Protein AF-A0A970PPF9-F1 (afdb_monomer)

Secondary structure (DSSP, 8-state):
-BPPPTT-B----SS-------TTSTTB---TTTTHHHHHTT---B-TTSSB-HHHHHT-S--HHHHHHHHHHHHHH-HHHH-S--TT----SSB--SSPPPHHHHHHHHH-S-TTSTT-HHHH--TTS--SS-TT--EEEEEEE-SSS-TTT-EEEEEEES-GGGS-EEEEETT-----GGGS---SSS---TTSHHHHHHHHHHHHTT-IIIIIHHHHHHHHHHHHHHHHHHHHHHHHHHHHHTT-HHHHHHHHHHHHHHHHHHHHHHHHHHHHHHHHHHHH-----SEEEETTTTEEEE---PPPP--S----

Nearest PDB structures (foldseek):
  5img-assembly1_C  TM=8.341E-01  e=2.918E-14  Companilactobacillus farciminis KCTC 3681 = DSM 20184
  5imh-assembly1_A  TM=7.861E-01  e=6.458E-12  Companilactobacillus farciminis KCTC 3681 = DSM 20184

Radius of gyration: 23.83 Å; Cα contacts (8 Å, |Δi|>4): 464; chains: 1; bounding box: 59×52×70 Å

pLDDT: mean 92.95, std 9.03, range [54.59, 98.81]

Sequence (316 aa):
AVRMPEDRVAVYGNQFMLRYLDPEAEGVLHSPGLFTVPEEAGLAVYGEDGRMDLFRTYAGNLSDYGNRRTWIGHRVLAPSTAGEYDGSTRYDLFYAPDKKVSVNDLMALTRNRFEGTAFSPDETGRGDLRVIGTESQGTAHILQVFDDLPAAMRAVGWLCLANAEHSVYLPVSSLITDTAESFRRDSQERSYQPEMASIAFKRLCALAEQDRAYYGAGVRNYWQGMEDKLLAEYPSVLTRAAGMYAASPEDAAEYLTEYTTGAQEKAFKDANALFEELLWYVMDHTDTLKYSFSYDTLTMGDTPTQAPFVPSLKLD

Structure (mmCIF, N/CA/C/O backbone):
data_AF-A0A970PPF9-F1
#
_entry.id   AF-A0A970PPF9-F1
#
loop_
_atom_site.group_PDB
_atom_site.id
_atom_site.type_symbol
_atom_site.label_atom_id
_atom_site.label_alt_id
_atom_site.label_comp_id
_atom_site.label_asym_id
_atom_site.label_entity_id
_atom_site.label_seq_id
_atom_site.pdbx_PDB_ins_code
_atom_site.Cartn_x
_atom_site.Cartn_y
_atom_site.Cartn_z
_atom_site.occupancy
_atom_site.B_iso_or_equiv
_atom_site.auth_seq_id
_atom_site.auth_comp_id
_atom_site.auth_asym_id
_atom_site.auth_atom_id
_atom_site.pdbx_PDB_model_num
ATOM 1 N N . ALA A 1 1 ? -3.177 -9.171 -21.868 1.00 92.88 1 ALA A N 1
ATOM 2 C CA . ALA A 1 1 ? -3.264 -9.543 -20.445 1.00 92.88 1 ALA A CA 1
ATOM 3 C C . ALA A 1 1 ? -2.734 -10.958 -20.284 1.00 92.88 1 ALA A C 1
ATOM 5 O O . ALA A 1 1 ? -2.943 -11.770 -21.177 1.00 92.88 1 ALA A O 1
ATOM 6 N N . VAL A 1 2 ? -2.031 -11.223 -19.186 1.00 95.50 2 VAL A N 1
ATOM 7 C CA . VAL A 1 2 ? -1.482 -12.543 -18.847 1.00 95.50 2 VAL A CA 1
ATOM 8 C C . VAL A 1 2 ? -1.923 -12.853 -17.422 1.00 95.50 2 VAL A C 1
ATOM 10 O O . VAL A 1 2 ? -1.773 -11.994 -16.549 1.00 95.50 2 VAL A O 1
ATOM 13 N N . ARG A 1 3 ? -2.499 -14.036 -17.189 1.00 96.06 3 ARG A N 1
ATOM 14 C CA . ARG A 1 3 ? -2.842 -14.512 -15.842 1.00 96.06 3 ARG A CA 1
ATOM 15 C C . ARG A 1 3 ? -1.564 -14.625 -15.007 1.00 96.06 3 ARG A C 1
ATOM 17 O O . ARG A 1 3 ? -0.582 -15.210 -15.454 1.00 96.06 3 ARG A O 1
ATOM 24 N N . MET A 1 4 ? -1.584 -14.075 -13.793 1.00 95.00 4 MET A N 1
ATOM 25 C CA . MET A 1 4 ? -0.470 -14.217 -12.855 1.00 95.00 4 MET A CA 1
ATOM 26 C C . MET A 1 4 ? -0.306 -15.698 -12.466 1.00 95.00 4 MET A C 1
ATOM 28 O O . MET A 1 4 ? -1.308 -16.318 -12.092 1.00 95.00 4 MET A O 1
ATOM 32 N N . PRO A 1 5 ? 0.907 -16.275 -12.552 1.00 95.50 5 PRO A N 1
ATOM 33 C CA . PRO A 1 5 ? 1.151 -17.638 -12.083 1.00 95.50 5 PRO A CA 1
ATOM 34 C C . PRO A 1 5 ? 0.932 -17.770 -10.569 1.00 95.50 5 PRO A C 1
ATOM 36 O O . PRO A 1 5 ? 1.181 -16.826 -9.822 1.00 95.50 5 PRO A O 1
ATOM 39 N N . GLU A 1 6 ? 0.490 -18.944 -10.113 1.00 94.81 6 GLU A N 1
ATOM 40 C CA . GLU A 1 6 ? 0.075 -19.170 -8.715 1.00 94.81 6 GLU A CA 1
ATOM 41 C C . GLU A 1 6 ? 1.231 -19.107 -7.702 1.00 94.81 6 GLU A C 1
ATOM 43 O O . GLU A 1 6 ? 1.016 -18.755 -6.545 1.00 94.81 6 GLU A O 1
ATOM 48 N N . ASP A 1 7 ? 2.458 -19.417 -8.128 1.00 96.25 7 ASP A N 1
ATOM 49 C CA . ASP A 1 7 ? 3.671 -19.435 -7.299 1.00 96.25 7 ASP A CA 1
ATOM 50 C C . ASP A 1 7 ? 4.533 -18.165 -7.449 1.00 96.25 7 ASP A C 1
ATOM 52 O O . ASP A 1 7 ? 5.695 -18.147 -7.034 1.00 96.25 7 ASP A O 1
ATOM 56 N N . ARG A 1 8 ? 3.997 -17.104 -8.071 1.00 97.44 8 ARG A N 1
ATOM 57 C CA . ARG A 1 8 ? 4.752 -15.889 -8.417 1.00 97.44 8 ARG A CA 1
ATOM 58 C C . ARG A 1 8 ? 4.131 -14.624 -7.855 1.00 97.44 8 ARG A C 1
ATOM 60 O O . ARG A 1 8 ? 2.947 -14.554 -7.542 1.00 97.44 8 ARG A O 1
ATOM 67 N N . VAL A 1 9 ? 4.966 -13.594 -7.797 1.00 97.88 9 VAL A N 1
ATOM 68 C CA . VAL A 1 9 ? 4.576 -12.217 -7.498 1.00 97.88 9 VAL A CA 1
ATOM 69 C C . VAL A 1 9 ? 5.011 -11.293 -8.628 1.00 97.88 9 VAL A C 1
ATOM 71 O O . VAL A 1 9 ? 5.891 -11.634 -9.421 1.00 97.88 9 VAL A O 1
ATOM 74 N N . ALA A 1 10 ? 4.391 -10.116 -8.686 1.00 96.94 10 ALA A N 1
ATOM 75 C CA . ALA A 1 10 ? 4.750 -9.052 -9.607 1.00 96.94 10 ALA A CA 1
ATOM 76 C C . ALA A 1 10 ? 4.761 -7.710 -8.875 1.00 96.94 10 ALA A C 1
ATOM 78 O O . ALA A 1 10 ? 3.768 -7.316 -8.265 1.00 96.94 10 ALA A O 1
ATOM 79 N N . VAL A 1 11 ? 5.875 -6.987 -8.976 1.00 97.12 11 VAL A N 1
ATOM 80 C CA . VAL A 1 11 ? 5.986 -5.595 -8.526 1.00 97.12 11 VAL A CA 1
ATOM 81 C C . VAL A 1 11 ? 6.618 -4.814 -9.654 1.00 97.12 11 VAL A C 1
ATOM 83 O O . VAL A 1 11 ? 7.698 -5.166 -10.117 1.00 97.12 11 VAL A O 1
ATOM 86 N N . TYR A 1 12 ? 5.947 -3.765 -10.111 1.00 95.31 12 TYR A N 1
ATOM 87 C CA . TYR A 1 12 ? 6.437 -2.961 -11.216 1.00 95.31 12 TYR A CA 1
ATOM 88 C C . TYR A 1 12 ? 6.070 -1.493 -11.035 1.00 95.31 12 TYR A C 1
ATOM 90 O O . TYR A 1 12 ? 4.966 -1.144 -10.618 1.00 95.31 12 TYR A O 1
ATOM 98 N N . GLY A 1 13 ? 7.028 -0.621 -11.346 1.00 94.38 13 GLY A N 1
ATOM 99 C CA . GLY A 1 13 ? 6.797 0.817 -11.415 1.00 94.38 13 GLY A CA 1
ATOM 100 C C . GLY A 1 13 ? 5.949 1.200 -12.631 1.00 94.38 13 GLY A C 1
ATOM 101 O O . GLY A 1 13 ? 5.396 0.357 -13.333 1.00 94.38 13 GLY A O 1
ATOM 102 N N . ASN A 1 14 ? 5.876 2.498 -12.928 1.00 93.69 14 ASN A N 1
ATOM 103 C CA . ASN A 1 14 ? 5.166 2.994 -14.110 1.00 93.69 14 ASN A CA 1
ATOM 104 C C . ASN A 1 14 ? 5.951 2.674 -15.398 1.00 93.69 14 ASN A C 1
ATOM 106 O O . ASN A 1 14 ? 6.600 3.553 -15.960 1.00 93.69 14 ASN A O 1
ATOM 110 N N . GLN A 1 15 ? 5.924 1.413 -15.829 1.00 90.81 15 GLN A N 1
ATOM 111 C CA . GLN A 1 15 ? 6.575 0.926 -17.042 1.00 90.81 15 GLN A CA 1
ATOM 112 C C . GLN A 1 15 ? 5.834 -0.276 -17.644 1.00 90.81 15 GLN A C 1
ATOM 114 O O . GLN A 1 15 ? 5.132 -1.008 -16.948 1.00 90.81 15 GLN A O 1
ATOM 119 N N . PHE A 1 16 ? 5.997 -0.486 -18.951 1.00 92.94 16 PHE A N 1
ATOM 120 C CA . PHE A 1 16 ? 5.411 -1.629 -19.649 1.00 92.94 16 PHE A CA 1
ATOM 121 C C . PHE A 1 16 ? 6.247 -2.896 -19.412 1.00 92.94 16 PHE A C 1
ATOM 123 O O . PHE A 1 16 ? 7.443 -2.926 -19.696 1.00 92.94 16 PHE A O 1
ATOM 130 N N . MET A 1 17 ? 5.616 -3.957 -18.903 1.00 93.50 17 MET A N 1
ATOM 131 C CA . MET A 1 17 ? 6.333 -5.127 -18.372 1.00 93.50 17 MET A CA 1
ATOM 132 C C . MET A 1 17 ? 6.261 -6.392 -19.229 1.00 93.50 17 MET A C 1
ATOM 134 O O . MET A 1 17 ? 7.085 -7.292 -19.057 1.00 93.50 17 MET A O 1
ATOM 138 N N . LEU A 1 18 ? 5.352 -6.480 -20.199 1.00 93.44 18 LEU A N 1
ATOM 139 C CA . LEU A 1 18 ? 5.308 -7.624 -21.115 1.00 93.44 18 LEU A CA 1
ATOM 140 C C . LEU A 1 18 ? 6.372 -7.449 -22.207 1.00 93.44 18 LEU A C 1
ATOM 142 O O . LEU A 1 18 ? 6.547 -6.351 -22.722 1.00 93.44 18 LEU A O 1
ATOM 146 N N . ARG A 1 19 ? 7.133 -8.500 -22.526 1.00 91.06 19 ARG A N 1
ATOM 147 C CA . ARG A 1 19 ? 8.177 -8.445 -23.567 1.00 91.06 19 ARG A CA 1
ATOM 148 C C . ARG A 1 19 ? 7.852 -9.392 -24.699 1.00 91.06 19 ARG A C 1
ATOM 150 O O . ARG A 1 19 ? 7.515 -8.953 -25.785 1.00 91.06 19 ARG A O 1
ATOM 157 N N . TYR A 1 20 ? 7.900 -10.679 -24.400 1.00 92.88 20 TYR A N 1
ATOM 158 C CA . TYR A 1 20 ? 7.509 -11.730 -25.318 1.00 92.88 20 TYR A CA 1
ATOM 159 C C . TYR A 1 20 ? 6.228 -12.360 -24.806 1.00 92.88 20 TYR A C 1
ATOM 161 O O . TYR A 1 20 ? 6.064 -12.557 -23.600 1.00 92.88 20 TYR A O 1
ATOM 169 N N . LEU A 1 21 ? 5.323 -12.643 -25.731 1.00 93.69 21 LEU A N 1
ATOM 170 C CA . LEU A 1 21 ? 4.032 -13.236 -25.446 1.00 93.69 21 LEU A CA 1
ATOM 171 C C . LEU A 1 21 ? 3.811 -14.376 -26.428 1.00 93.69 21 LEU A C 1
ATOM 173 O O . LEU A 1 21 ? 3.977 -14.184 -27.630 1.00 93.69 21 LEU A O 1
ATOM 177 N N . ASP A 1 22 ? 3.440 -15.536 -25.905 1.00 93.31 22 ASP A N 1
ATOM 178 C CA . ASP A 1 22 ? 2.832 -16.589 -26.705 1.00 93.31 22 ASP A CA 1
ATOM 179 C C . ASP A 1 22 ? 1.320 -16.305 -26.771 1.00 93.31 22 ASP A C 1
ATOM 181 O O . ASP A 1 22 ? 0.672 -16.322 -25.719 1.00 93.31 22 ASP A O 1
ATOM 185 N N . PRO A 1 23 ? 0.762 -15.956 -27.946 1.00 93.06 23 PRO A N 1
ATOM 186 C CA . PRO A 1 23 ? -0.656 -15.623 -28.075 1.00 93.06 23 PRO A CA 1
ATOM 187 C C . PRO A 1 23 ? -1.587 -16.797 -27.763 1.00 93.06 23 PRO A C 1
ATOM 189 O O . PRO A 1 23 ? -2.711 -16.570 -27.320 1.00 93.06 23 PRO A O 1
ATOM 192 N N . GLU A 1 24 ? -1.108 -18.031 -27.940 1.00 94.38 24 GLU A N 1
ATOM 193 C CA . GLU A 1 24 ? -1.903 -19.251 -27.772 1.00 94.38 24 GLU A CA 1
ATOM 194 C C . GLU A 1 24 ? -1.761 -19.862 -26.368 1.00 94.38 24 GLU A C 1
ATOM 196 O O . GLU A 1 24 ? -2.395 -20.872 -26.056 1.00 94.38 24 GLU A O 1
ATOM 201 N N . ALA A 1 25 ? -0.924 -19.273 -25.506 1.00 94.81 25 ALA A N 1
ATOM 202 C CA . ALA A 1 25 ? -0.714 -19.784 -24.161 1.00 94.81 25 ALA A CA 1
ATOM 203 C C . ALA A 1 25 ? -1.974 -19.644 -23.290 1.00 94.81 25 ALA A C 1
ATOM 205 O O . ALA A 1 25 ? -2.690 -18.639 -23.315 1.00 94.81 25 ALA A O 1
ATOM 206 N N . GLU A 1 26 ? -2.218 -20.651 -22.449 1.00 94.75 26 GLU A N 1
ATOM 207 C CA . GLU A 1 26 ? -3.322 -20.621 -21.494 1.00 94.75 26 GLU A CA 1
ATOM 208 C C . GLU A 1 26 ? -3.217 -19.398 -20.564 1.00 94.75 26 GLU A C 1
ATOM 210 O O . GLU A 1 26 ? -2.147 -19.049 -20.063 1.00 94.75 26 GLU A O 1
ATOM 215 N N . GLY A 1 27 ? -4.347 -18.728 -20.319 1.00 94.62 27 GLY A N 1
ATOM 216 C CA . GLY A 1 27 ? -4.389 -17.533 -19.472 1.00 94.62 27 GLY A CA 1
ATOM 217 C C . GLY A 1 27 ? -3.890 -16.255 -20.154 1.00 94.62 27 GLY A C 1
ATOM 218 O O . GLY A 1 27 ? -3.754 -15.228 -19.480 1.00 94.62 27 GLY A O 1
ATOM 219 N N . VAL A 1 28 ? -3.646 -16.284 -21.468 1.00 96.69 28 VAL A N 1
ATOM 220 C CA . VAL A 1 28 ? -3.367 -15.097 -22.279 1.00 96.69 28 VAL A CA 1
ATOM 221 C C . VAL A 1 28 ? -4.644 -14.599 -22.952 1.00 96.69 28 VAL A C 1
ATOM 223 O O . VAL A 1 28 ? -5.418 -15.357 -23.526 1.00 96.69 28 VAL A O 1
ATOM 226 N N . LEU A 1 29 ? -4.863 -13.286 -22.884 1.00 97.00 29 LEU A N 1
ATOM 227 C CA . LEU A 1 29 ? -5.894 -12.583 -23.647 1.00 97.00 29 LEU A CA 1
ATOM 228 C C . LEU A 1 29 ? -5.260 -11.381 -24.338 1.00 97.00 29 LEU A C 1
ATOM 230 O O . LEU A 1 29 ? -4.635 -10.545 -23.677 1.00 97.00 29 LEU A O 1
ATOM 234 N N . HIS A 1 30 ? -5.440 -11.246 -25.647 1.00 96.62 30 HIS A N 1
ATOM 235 C CA . HIS A 1 30 ? -4.929 -10.105 -26.401 1.00 96.62 30 HIS A CA 1
ATOM 236 C C . HIS A 1 30 ? -5.903 -9.646 -27.487 1.00 96.62 30 HIS A C 1
ATOM 238 O O . HIS A 1 30 ? -6.818 -10.367 -27.877 1.00 96.62 30 HIS A O 1
ATOM 244 N N . SER A 1 31 ? -5.719 -8.413 -27.964 1.00 96.50 31 SER A N 1
ATOM 245 C CA . SER A 1 31 ? -6.468 -7.916 -29.115 1.00 96.50 31 SER A CA 1
ATOM 246 C C . SER A 1 31 ? -6.055 -8.681 -30.381 1.00 96.50 31 SER A C 1
ATOM 248 O O . SER A 1 31 ? -4.872 -9.007 -30.527 1.00 96.50 31 SER A O 1
ATOM 250 N N . PRO A 1 32 ? -6.977 -8.919 -31.334 1.00 95.88 32 PRO A N 1
ATOM 251 C CA . PRO A 1 32 ? -6.640 -9.584 -32.596 1.00 95.88 32 PRO A CA 1
ATOM 252 C C . PRO A 1 32 ? -5.498 -8.895 -33.360 1.00 95.88 32 PRO A C 1
ATOM 254 O O . PRO A 1 32 ? -4.685 -9.559 -33.986 1.00 95.88 32 PRO A O 1
ATOM 257 N N . GLY A 1 33 ? -5.407 -7.564 -33.262 1.00 97.12 33 GLY A N 1
ATOM 258 C CA . GLY A 1 33 ? -4.385 -6.757 -33.931 1.00 97.12 33 GLY A CA 1
ATOM 259 C C . GLY A 1 33 ? -3.096 -6.519 -33.138 1.00 97.12 33 GLY A C 1
ATOM 260 O O . GLY A 1 33 ? -2.323 -5.654 -33.536 1.00 97.12 33 GLY A O 1
ATOM 261 N N . LEU A 1 34 ? -2.860 -7.213 -32.014 1.00 96.88 34 LEU A N 1
ATOM 262 C CA . LEU A 1 34 ? -1.684 -6.963 -31.159 1.00 96.88 34 LEU A CA 1
ATOM 263 C C . LEU A 1 34 ? -0.353 -7.060 -31.926 1.00 96.88 34 LEU A C 1
ATOM 265 O O . LEU A 1 34 ? 0.584 -6.334 -31.605 1.00 96.88 34 LEU A O 1
ATOM 269 N N . PHE A 1 35 ? -0.265 -7.938 -32.923 1.00 97.00 35 PHE A N 1
ATOM 270 C CA . PHE A 1 35 ? 0.950 -8.120 -33.721 1.00 97.00 35 PHE A CA 1
ATOM 271 C C . PHE A 1 35 ? 0.842 -7.443 -35.093 1.00 97.00 35 PHE A C 1
ATOM 273 O O . PHE A 1 35 ? 1.777 -6.778 -35.521 1.00 97.00 35 PHE A O 1
ATOM 280 N N . THR A 1 36 ? -0.323 -7.496 -35.742 1.00 97.81 36 THR A N 1
ATOM 281 C CA . THR A 1 36 ? -0.470 -6.988 -37.116 1.00 97.81 36 THR A CA 1
ATOM 282 C C . THR A 1 36 ? -0.463 -5.463 -37.209 1.00 97.81 36 THR A C 1
ATOM 284 O O . THR A 1 36 ? 0.106 -4.907 -38.140 1.00 97.81 36 THR A O 1
ATOM 287 N N . VAL A 1 37 ? -1.040 -4.750 -36.236 1.00 97.88 37 VAL A N 1
ATOM 288 C CA . VAL A 1 37 ? -1.101 -3.276 -36.263 1.00 97.88 37 VAL A CA 1
ATOM 289 C C . VAL A 1 37 ? 0.293 -2.626 -36.287 1.00 97.88 37 VAL A C 1
ATOM 291 O O . VAL A 1 37 ? 0.530 -1.779 -37.150 1.00 97.88 37 VAL A O 1
ATOM 294 N N . PRO A 1 38 ? 1.239 -2.971 -35.388 1.00 97.25 38 PRO A N 1
ATOM 295 C CA . PRO A 1 38 ? 2.579 -2.389 -35.441 1.00 97.25 38 PRO A CA 1
ATOM 296 C C . PRO A 1 38 ? 3.388 -2.866 -36.654 1.00 97.25 38 PRO A C 1
ATOM 298 O O . PRO A 1 38 ? 4.251 -2.123 -37.121 1.00 97.25 38 PRO A O 1
ATOM 301 N N . GLU A 1 39 ? 3.121 -4.063 -37.186 1.00 97.75 39 GLU A N 1
ATOM 302 C CA . GLU A 1 39 ? 3.727 -4.543 -38.436 1.00 97.75 39 GLU A CA 1
ATOM 303 C C . GLU A 1 39 ? 3.298 -3.684 -39.629 1.00 97.75 39 GLU A C 1
ATOM 305 O O . GLU A 1 39 ? 4.149 -3.145 -40.336 1.00 97.75 39 GLU A O 1
ATOM 310 N N . GLU A 1 40 ? 1.990 -3.496 -39.814 1.00 98.06 40 GLU A N 1
ATOM 311 C CA . GLU A 1 40 ? 1.413 -2.680 -40.889 1.00 98.06 40 GLU A CA 1
ATOM 312 C C . GLU A 1 40 ? 1.850 -1.211 -40.797 1.00 98.06 40 GLU A C 1
ATOM 314 O O . GLU A 1 40 ? 2.056 -0.552 -41.817 1.00 98.06 40 GLU A O 1
ATOM 319 N N . ALA A 1 41 ? 2.044 -0.704 -39.577 1.00 97.44 41 ALA A N 1
ATOM 320 C CA . ALA A 1 41 ? 2.550 0.642 -39.330 1.00 97.44 41 ALA A CA 1
ATOM 321 C C . ALA A 1 41 ? 4.072 0.789 -39.536 1.00 97.44 41 ALA A C 1
ATOM 323 O O . ALA A 1 41 ? 4.582 1.909 -39.485 1.00 97.44 41 ALA A O 1
ATOM 324 N N . GLY A 1 42 ? 4.815 -0.308 -39.737 1.00 97.25 42 GLY A N 1
ATOM 325 C CA . GLY A 1 42 ? 6.279 -0.287 -39.830 1.00 97.25 42 GLY A CA 1
ATOM 326 C C . GLY A 1 42 ? 6.984 0.048 -38.508 1.00 97.25 42 GLY A C 1
ATOM 327 O O . GLY A 1 42 ? 8.103 0.557 -38.521 1.00 97.25 42 GLY A O 1
ATOM 328 N N . LEU A 1 43 ? 6.325 -0.203 -37.372 1.00 96.44 43 LEU A N 1
ATOM 329 C CA . LEU A 1 43 ? 6.802 0.106 -36.016 1.00 96.44 43 LEU A CA 1
ATOM 330 C C . LEU A 1 43 ? 7.191 -1.141 -35.207 1.00 96.44 43 LEU A C 1
ATOM 332 O O . LEU A 1 43 ? 7.732 -1.011 -34.110 1.00 96.44 43 LEU A O 1
ATOM 336 N N . ALA A 1 44 ? 6.909 -2.342 -35.718 1.00 96.81 44 ALA A N 1
ATOM 337 C CA . ALA A 1 44 ? 7.229 -3.597 -35.047 1.00 96.81 44 ALA A CA 1
ATOM 338 C C . ALA A 1 44 ? 8.738 -3.748 -34.796 1.00 96.81 44 ALA A C 1
ATOM 340 O O . ALA A 1 44 ? 9.556 -3.655 -35.715 1.00 96.81 44 ALA A O 1
ATOM 341 N N . VAL A 1 45 ? 9.099 -4.038 -33.545 1.00 96.56 45 VAL A N 1
ATOM 342 C CA . VAL A 1 45 ? 10.475 -4.335 -33.136 1.00 96.56 45 VAL A CA 1
ATOM 343 C C . VAL A 1 45 ? 10.561 -5.796 -32.715 1.00 96.56 45 VAL A C 1
ATOM 345 O O . VAL A 1 45 ? 9.768 -6.262 -31.900 1.00 96.56 45 VAL A O 1
ATOM 348 N N . TYR A 1 46 ? 11.554 -6.512 -33.237 1.00 96.38 46 TYR A N 1
ATOM 349 C CA . TYR A 1 46 ? 11.765 -7.934 -32.969 1.00 96.38 46 TYR A CA 1
ATOM 350 C C . TYR A 1 46 ? 13.006 -8.169 -32.108 1.00 96.38 46 TYR A C 1
ATOM 352 O O . TYR A 1 46 ? 13.990 -7.426 -32.185 1.00 96.38 46 TYR A O 1
ATOM 360 N N . GLY A 1 47 ? 12.938 -9.201 -31.269 1.00 92.94 47 GLY A N 1
ATOM 361 C CA . GLY A 1 47 ? 14.080 -9.743 -30.545 1.00 92.94 47 GLY A CA 1
ATOM 362 C C . GLY A 1 47 ? 14.977 -10.603 -31.437 1.00 92.94 47 GLY A C 1
ATOM 363 O O . GLY A 1 47 ? 14.651 -10.904 -32.584 1.00 92.94 47 GLY A O 1
ATOM 364 N N . GLU A 1 48 ? 16.112 -11.037 -30.888 1.00 91.31 48 GLU A N 1
ATOM 365 C CA . GLU A 1 48 ? 17.051 -11.935 -31.584 1.00 91.31 48 GLU A CA 1
ATOM 366 C C . GLU A 1 48 ? 16.445 -13.315 -31.884 1.00 91.31 48 GLU A C 1
ATOM 368 O O . GLU A 1 48 ? 16.855 -13.983 -32.828 1.00 91.31 48 GLU A O 1
ATOM 373 N N . ASP A 1 49 ? 15.440 -13.724 -31.109 1.00 91.19 49 ASP A N 1
ATOM 374 C CA . ASP A 1 49 ? 14.692 -14.971 -31.284 1.00 91.19 49 ASP A CA 1
ATOM 375 C C . ASP A 1 49 ? 13.565 -14.867 -32.330 1.00 91.19 49 ASP A C 1
ATOM 377 O O . ASP A 1 49 ? 12.791 -15.809 -32.505 1.00 91.19 49 ASP A O 1
ATOM 381 N N . GLY A 1 50 ? 13.455 -13.725 -33.017 1.00 94.12 50 GLY A N 1
ATOM 382 C CA . GLY A 1 50 ? 12.443 -13.468 -34.037 1.00 94.12 50 GLY A CA 1
ATOM 383 C C . GLY A 1 50 ? 11.042 -13.190 -33.490 1.00 94.12 50 GLY A C 1
ATOM 384 O O . GLY A 1 50 ? 10.131 -12.951 -34.280 1.00 94.12 50 GLY A O 1
ATOM 385 N N . ARG A 1 51 ? 10.839 -13.179 -32.166 1.00 95.62 51 ARG A N 1
ATOM 386 C CA . ARG A 1 51 ? 9.551 -12.795 -31.570 1.00 95.62 51 ARG A CA 1
ATOM 387 C C . ARG A 1 51 ? 9.442 -11.280 -31.475 1.00 95.62 51 ARG A C 1
ATOM 389 O O . ARG A 1 51 ? 10.432 -10.588 -31.227 1.00 95.62 51 ARG A O 1
ATOM 396 N N . MET A 1 52 ? 8.229 -10.754 -31.638 1.00 96.56 52 MET A N 1
ATOM 397 C CA . MET A 1 52 ? 7.975 -9.329 -31.430 1.00 96.56 52 MET A CA 1
ATOM 398 C C . MET A 1 52 ? 8.258 -8.964 -29.968 1.00 96.56 52 MET A C 1
ATOM 400 O O . MET A 1 52 ? 7.683 -9.546 -29.047 1.00 96.56 52 MET A O 1
ATOM 404 N N . ASP A 1 53 ? 9.139 -7.988 -29.760 1.00 95.44 53 ASP A N 1
ATOM 405 C CA . ASP A 1 53 ? 9.400 -7.395 -28.454 1.00 95.44 53 ASP A CA 1
ATOM 406 C C . ASP A 1 53 ? 8.318 -6.337 -28.195 1.00 95.44 53 ASP A C 1
ATOM 408 O O . ASP A 1 53 ? 8.399 -5.196 -28.660 1.00 95.44 53 ASP A O 1
ATOM 412 N N . LEU A 1 54 ? 7.266 -6.736 -27.477 1.00 95.62 54 LEU A N 1
ATOM 413 C CA . LEU A 1 54 ? 6.106 -5.894 -27.180 1.00 95.62 54 LEU A CA 1
ATOM 414 C C . LEU A 1 54 ? 6.499 -4.631 -26.408 1.00 95.62 54 LEU A C 1
ATOM 416 O O . LEU A 1 54 ? 5.914 -3.573 -26.620 1.00 95.62 54 LEU A O 1
ATOM 420 N N . PHE A 1 55 ? 7.508 -4.715 -25.541 1.00 93.62 55 PHE A N 1
ATOM 421 C CA . PHE A 1 55 ? 7.992 -3.555 -24.803 1.00 93.62 55 PHE A CA 1
ATOM 422 C C . PHE A 1 55 ? 8.604 -2.520 -25.748 1.00 93.62 55 PHE A C 1
ATOM 424 O O . PHE A 1 55 ? 8.187 -1.361 -25.749 1.00 93.62 55 PHE A O 1
ATOM 431 N N . ARG A 1 56 ? 9.551 -2.943 -26.593 1.00 93.12 56 ARG A N 1
ATOM 432 C CA . ARG A 1 56 ? 10.213 -2.033 -27.540 1.00 93.12 56 ARG A CA 1
ATOM 433 C C . ARG A 1 56 ? 9.253 -1.511 -28.606 1.00 93.12 56 ARG A C 1
ATOM 435 O O . ARG A 1 56 ? 9.394 -0.367 -29.021 1.00 93.12 56 ARG A O 1
ATOM 442 N N . THR A 1 57 ? 8.276 -2.325 -29.002 1.00 95.88 57 THR A N 1
ATOM 443 C CA . THR A 1 57 ? 7.260 -1.966 -30.001 1.00 95.88 57 THR A CA 1
ATOM 444 C C . THR A 1 57 ? 6.276 -0.913 -29.478 1.00 95.88 57 THR A C 1
ATOM 446 O O . THR A 1 57 ? 5.954 0.024 -30.200 1.00 95.88 57 THR A O 1
ATOM 449 N N . TYR A 1 58 ? 5.810 -1.034 -28.227 1.00 94.75 58 TYR A N 1
ATOM 450 C CA . TYR A 1 58 ? 4.712 -0.201 -27.708 1.00 94.75 58 TYR A CA 1
ATOM 451 C C . TYR A 1 58 ? 5.114 0.872 -26.690 1.00 94.75 58 TYR A C 1
ATOM 453 O O . TYR A 1 58 ? 4.408 1.868 -26.554 1.00 94.75 58 TYR A O 1
ATOM 461 N N . ALA A 1 59 ? 6.208 0.682 -25.953 1.00 90.69 59 ALA A N 1
ATOM 462 C CA . ALA A 1 59 ? 6.634 1.597 -24.890 1.00 90.69 59 ALA A CA 1
ATOM 463 C C . ALA A 1 59 ? 7.989 2.263 -25.171 1.00 90.69 59 ALA A C 1
ATOM 465 O O . ALA A 1 59 ? 8.273 3.334 -24.635 1.00 90.69 59 ALA A O 1
ATOM 466 N N . GLY A 1 60 ? 8.814 1.655 -26.025 1.00 83.25 60 GLY A N 1
ATOM 467 C CA . GLY A 1 60 ? 10.120 2.181 -26.401 1.00 83.25 60 GLY A CA 1
ATOM 468 C C . GLY A 1 60 ? 11.215 1.791 -25.409 1.00 83.25 60 GLY A C 1
ATOM 469 O O . GLY A 1 60 ? 11.615 0.629 -25.356 1.00 83.25 60 GLY A O 1
ATOM 470 N N . ASN A 1 61 ? 11.753 2.771 -24.677 1.00 84.94 61 ASN A N 1
ATOM 471 C CA . ASN A 1 61 ? 12.986 2.616 -23.897 1.00 84.94 61 ASN A CA 1
ATOM 472 C C . ASN A 1 61 ? 12.739 2.431 -22.398 1.00 84.94 61 ASN A C 1
ATOM 474 O O . ASN A 1 61 ? 11.774 2.940 -21.828 1.00 84.94 61 ASN A O 1
ATOM 478 N N . LEU A 1 62 ? 13.670 1.729 -21.751 1.00 89.31 62 LEU A N 1
ATOM 479 C CA . LEU A 1 62 ? 13.684 1.543 -20.304 1.00 89.31 62 LEU A CA 1
ATOM 480 C C . LEU A 1 62 ? 13.979 2.872 -19.597 1.00 89.31 62 LEU A C 1
ATOM 482 O O . LEU A 1 62 ? 14.813 3.655 -20.051 1.00 89.31 62 LEU A O 1
ATOM 486 N N . SER A 1 63 ? 13.295 3.124 -18.482 1.00 91.19 63 SER A N 1
ATOM 487 C CA . SER A 1 63 ? 13.486 4.325 -17.669 1.00 91.19 63 SER A CA 1
ATOM 488 C C . SER A 1 63 ? 13.729 3.952 -16.215 1.00 91.19 63 SER A C 1
ATOM 490 O O . SER A 1 63 ? 12.928 3.235 -15.610 1.00 91.19 63 SER A O 1
ATOM 492 N N . ASP A 1 64 ? 14.773 4.532 -15.624 1.00 93.50 64 ASP A N 1
ATOM 493 C CA . ASP A 1 64 ? 15.087 4.410 -14.197 1.00 93.50 64 ASP A CA 1
ATOM 494 C C . ASP A 1 64 ? 13.897 4.775 -13.290 1.00 93.50 64 ASP A C 1
ATOM 496 O O . ASP A 1 64 ? 13.751 4.204 -12.209 1.00 93.50 64 ASP A O 1
ATOM 500 N N . TYR A 1 65 ? 13.007 5.670 -13.741 1.00 93.19 65 TYR A N 1
ATOM 501 C CA . TYR A 1 65 ? 11.829 6.115 -12.988 1.00 93.19 65 TYR A CA 1
ATOM 502 C C . TYR A 1 65 ? 10.880 4.964 -12.609 1.00 93.19 65 TYR A C 1
ATOM 504 O O . TYR A 1 65 ? 10.308 4.934 -11.513 1.00 93.19 65 TYR A O 1
ATOM 512 N N . GLY A 1 66 ? 10.659 4.024 -13.531 1.00 94.62 66 GLY A N 1
ATOM 513 C CA . GLY A 1 66 ? 9.849 2.825 -13.301 1.00 94.62 66 GLY A CA 1
ATOM 514 C C . GLY A 1 66 ? 10.700 1.625 -12.894 1.00 94.62 66 GLY A C 1
ATOM 515 O O . GLY A 1 66 ? 10.296 0.843 -12.029 1.00 94.62 66 GLY A O 1
ATOM 516 N N . ASN A 1 67 ? 11.890 1.501 -13.481 1.00 95.94 67 ASN A N 1
ATOM 517 C CA . ASN A 1 67 ? 12.705 0.302 -13.357 1.00 95.94 67 ASN A CA 1
ATOM 518 C C . ASN A 1 67 ? 13.278 0.114 -11.948 1.00 95.94 67 ASN A C 1
ATOM 520 O O . ASN A 1 67 ? 13.217 -0.991 -11.416 1.00 95.94 67 ASN A O 1
ATOM 524 N N . ARG A 1 68 ? 13.703 1.191 -11.272 1.00 96.12 68 ARG A N 1
ATOM 525 C CA . ARG A 1 68 ? 14.183 1.106 -9.879 1.00 96.12 68 ARG A CA 1
ATOM 526 C C . ARG A 1 68 ? 13.110 0.598 -8.919 1.00 96.12 68 ARG A C 1
ATOM 528 O O . ARG A 1 68 ? 13.403 -0.212 -8.049 1.00 96.12 68 ARG A O 1
ATOM 535 N N . ARG A 1 69 ? 11.856 1.029 -9.096 1.00 97.00 69 ARG A N 1
ATOM 536 C CA . ARG A 1 69 ? 10.718 0.578 -8.269 1.00 97.00 69 ARG A CA 1
ATOM 537 C C . ARG A 1 69 ? 10.331 -0.878 -8.533 1.00 97.00 69 ARG A C 1
ATOM 539 O O . ARG A 1 69 ? 9.847 -1.562 -7.642 1.00 97.00 69 ARG A O 1
ATOM 546 N N . THR A 1 70 ? 10.578 -1.350 -9.748 1.00 97.19 70 THR A N 1
ATOM 547 C CA . THR A 1 70 ? 10.441 -2.768 -10.107 1.00 97.19 70 THR A CA 1
AT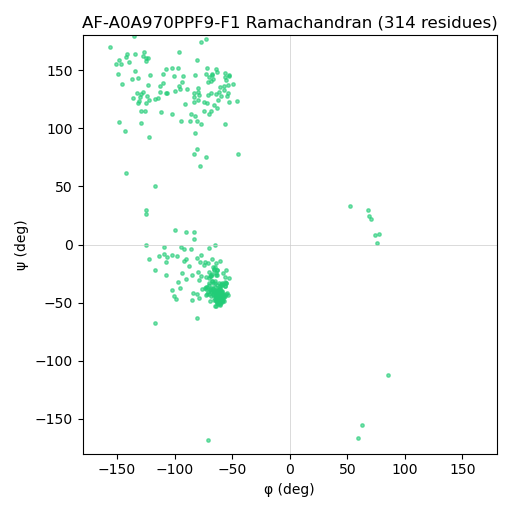OM 548 C C . THR A 1 70 ? 11.527 -3.591 -9.412 1.00 97.19 70 THR A C 1
ATOM 550 O O . THR A 1 70 ? 11.221 -4.560 -8.724 1.00 97.19 70 THR A O 1
ATOM 553 N N . TRP A 1 71 ? 12.783 -3.139 -9.494 1.00 97.81 71 TRP A N 1
ATOM 554 C CA . TR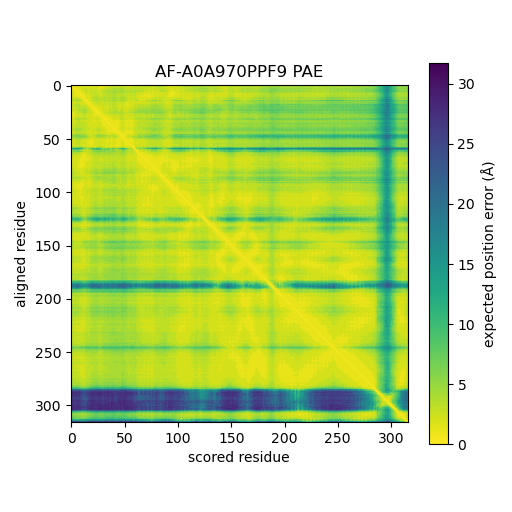P A 1 71 ? 13.915 -3.779 -8.823 1.00 97.81 71 TRP A CA 1
ATOM 555 C C . TRP A 1 71 ? 13.768 -3.832 -7.303 1.00 97.81 71 TRP A C 1
ATOM 557 O O . TRP A 1 71 ? 13.971 -4.889 -6.717 1.00 97.81 71 TRP A O 1
ATOM 567 N N . ILE A 1 72 ? 13.400 -2.728 -6.644 1.00 97.69 72 ILE A N 1
ATOM 568 C CA . ILE A 1 72 ? 13.289 -2.737 -5.179 1.00 97.69 72 ILE A CA 1
ATOM 569 C C . ILE A 1 72 ? 12.176 -3.674 -4.708 1.00 97.69 72 ILE A C 1
ATOM 571 O O . ILE A 1 72 ? 12.348 -4.347 -3.701 1.00 97.69 72 ILE A O 1
ATOM 575 N N . GLY A 1 73 ? 11.086 -3.805 -5.474 1.00 97.50 73 GLY A N 1
ATOM 576 C CA . GLY A 1 73 ? 10.067 -4.821 -5.223 1.00 97.50 73 GLY A CA 1
ATOM 577 C C . GLY A 1 73 ? 10.626 -6.240 -5.283 1.00 97.50 73 GLY A C 1
ATOM 578 O O . GLY A 1 73 ? 10.396 -7.027 -4.365 1.00 97.5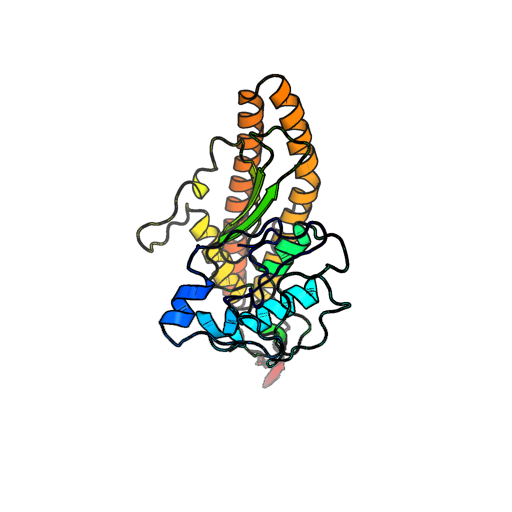0 73 GLY A O 1
ATOM 579 N N . HIS A 1 74 ? 11.427 -6.537 -6.313 1.00 97.56 74 HIS A N 1
ATOM 580 C CA . HIS A 1 74 ? 12.150 -7.808 -6.425 1.00 97.56 74 HIS A CA 1
ATOM 581 C C . HIS A 1 74 ? 13.077 -8.008 -5.222 1.00 97.56 74 HIS A C 1
ATOM 583 O O . HIS A 1 74 ? 12.998 -9.032 -4.555 1.00 97.56 74 HIS A O 1
ATOM 589 N N . ARG A 1 75 ? 13.889 -7.011 -4.862 1.00 97.12 75 ARG A N 1
ATOM 590 C CA . ARG A 1 75 ? 14.806 -7.082 -3.713 1.00 97.12 75 ARG A CA 1
ATOM 591 C C . ARG A 1 75 ? 14.088 -7.309 -2.384 1.00 97.12 75 ARG A C 1
ATOM 593 O O . ARG A 1 75 ? 14.606 -8.046 -1.554 1.00 97.12 75 ARG A O 1
ATOM 600 N N . VAL A 1 76 ? 12.919 -6.706 -2.178 1.00 96.94 76 VAL A N 1
ATOM 601 C CA . VAL A 1 76 ? 12.132 -6.865 -0.944 1.00 96.94 76 VAL A CA 1
ATOM 602 C C . VAL A 1 76 ? 11.505 -8.259 -0.852 1.00 96.94 76 VAL A C 1
ATOM 604 O O . VAL A 1 76 ? 11.528 -8.867 0.216 1.00 96.94 76 VAL A O 1
ATOM 607 N N . LEU A 1 77 ? 10.955 -8.783 -1.952 1.00 97.94 77 LEU A N 1
ATOM 608 C CA . LEU A 1 77 ? 10.194 -10.040 -1.936 1.00 97.94 77 LEU A CA 1
ATOM 609 C C . LEU A 1 77 ? 11.032 -11.286 -2.274 1.00 97.94 77 LEU A C 1
ATOM 611 O O . LEU A 1 77 ? 10.673 -12.389 -1.863 1.00 97.94 77 LEU A O 1
ATOM 615 N N . ALA A 1 78 ? 12.135 -11.128 -3.004 1.00 97.81 78 ALA A N 1
ATOM 616 C CA . ALA A 1 78 ? 13.059 -12.194 -3.390 1.00 97.81 78 ALA A CA 1
ATOM 617 C C . ALA A 1 78 ? 14.534 -11.728 -3.358 1.00 97.81 78 ALA A C 1
ATOM 619 O O . ALA A 1 78 ? 15.215 -11.723 -4.395 1.00 97.81 78 ALA A O 1
ATOM 620 N N . PRO A 1 79 ? 15.056 -11.315 -2.184 1.00 96.50 79 PRO A N 1
ATOM 621 C CA . PRO A 1 79 ? 16.431 -10.828 -2.047 1.00 96.50 79 PRO A CA 1
ATOM 622 C C . PRO A 1 79 ? 17.487 -11.831 -2.528 1.00 96.50 79 PRO A C 1
ATOM 624 O O . PRO A 1 79 ? 18.542 -11.407 -2.998 1.00 96.50 79 PRO A O 1
ATOM 627 N N . SER A 1 80 ? 17.209 -13.140 -2.473 1.00 97.38 80 SER A N 1
ATOM 628 C CA . SER A 1 80 ? 18.131 -14.182 -2.946 1.00 97.38 80 SER A CA 1
ATOM 629 C C . SER A 1 80 ? 18.428 -14.127 -4.451 1.00 97.38 80 SER A C 1
ATOM 631 O O . SER A 1 80 ? 19.465 -14.634 -4.882 1.00 97.38 80 SER A O 1
ATOM 633 N N . THR A 1 81 ? 17.552 -13.504 -5.252 1.00 96.81 81 THR A N 1
ATOM 634 C CA . THR A 1 81 ? 17.665 -13.465 -6.723 1.00 96.81 81 THR A CA 1
ATOM 635 C C . THR A 1 81 ? 17.726 -12.060 -7.319 1.00 96.81 81 THR A C 1
ATOM 637 O O . THR A 1 81 ? 18.063 -11.923 -8.491 1.00 96.81 81 THR A O 1
ATOM 640 N N . ALA A 1 82 ? 17.427 -11.013 -6.546 1.00 95.62 82 ALA A N 1
ATOM 641 C CA . ALA A 1 82 ? 17.295 -9.654 -7.075 1.00 95.62 82 ALA A CA 1
ATOM 642 C C . ALA A 1 82 ? 18.620 -9.011 -7.526 1.00 95.62 82 ALA A C 1
ATOM 644 O O . ALA A 1 82 ? 18.626 -8.205 -8.457 1.00 95.62 82 ALA A O 1
ATOM 645 N N . GLY A 1 83 ? 19.729 -9.339 -6.853 1.00 94.94 83 GLY A N 1
ATOM 646 C CA . GLY A 1 83 ? 21.029 -8.707 -7.090 1.00 94.94 83 GLY A CA 1
ATOM 647 C C . GLY A 1 83 ? 21.034 -7.186 -6.864 1.00 94.94 83 GLY A C 1
ATOM 648 O O . GLY A 1 83 ? 20.112 -6.599 -6.287 1.00 94.94 83 GLY A O 1
ATOM 649 N N . GLU A 1 84 ? 22.101 -6.533 -7.324 1.00 96.44 84 GLU A N 1
ATOM 650 C CA . GLU A 1 84 ? 22.210 -5.071 -7.306 1.00 96.44 84 GLU A CA 1
ATOM 651 C C . GLU A 1 84 ? 21.458 -4.425 -8.476 1.00 96.44 84 GLU A C 1
ATOM 653 O O . GLU A 1 84 ? 21.163 -5.070 -9.485 1.00 96.44 84 GLU A O 1
ATOM 658 N N . TYR A 1 85 ? 21.124 -3.139 -8.335 1.00 96.75 85 TYR A N 1
ATOM 659 C CA . TYR A 1 85 ? 20.423 -2.422 -9.396 1.00 96.75 85 TYR A CA 1
ATOM 660 C C . TYR A 1 85 ? 21.316 -2.227 -10.624 1.00 96.75 85 TYR A C 1
ATOM 662 O O . TYR A 1 85 ? 22.416 -1.684 -10.519 1.00 96.75 85 TYR A O 1
ATOM 670 N N . ASP A 1 86 ? 20.787 -2.569 -11.795 1.00 95.88 86 ASP A N 1
ATOM 671 C CA . ASP A 1 86 ? 21.388 -2.299 -13.094 1.00 95.88 86 ASP A CA 1
ATOM 672 C C . ASP A 1 86 ? 20.354 -1.629 -14.009 1.00 95.88 86 ASP A C 1
ATOM 674 O O . ASP A 1 86 ? 19.344 -2.221 -14.390 1.00 95.88 86 ASP A O 1
ATOM 678 N N . GLY A 1 87 ? 20.624 -0.376 -14.386 1.00 93.25 87 GLY A N 1
ATOM 679 C CA . GLY A 1 87 ? 19.749 0.418 -15.254 1.00 93.25 87 GLY A CA 1
ATOM 680 C C . GLY A 1 87 ? 19.657 -0.086 -16.697 1.00 93.25 87 GLY A C 1
ATOM 681 O O . GLY A 1 87 ? 18.773 0.350 -17.432 1.00 93.25 87 GLY A O 1
ATOM 682 N N . SER A 1 88 ? 20.536 -1.003 -17.110 1.00 92.19 88 SER A N 1
ATOM 683 C CA . SER A 1 88 ? 20.449 -1.700 -18.399 1.00 92.19 88 SER A CA 1
ATOM 684 C C . SER A 1 88 ? 19.678 -3.021 -18.315 1.00 92.19 88 SER A C 1
ATOM 686 O O . SER A 1 88 ? 19.243 -3.551 -19.341 1.00 92.19 88 SER A O 1
ATOM 688 N N . THR A 1 89 ? 19.451 -3.523 -17.097 1.00 92.94 89 THR A N 1
ATOM 689 C CA . THR A 1 89 ? 18.712 -4.757 -16.854 1.00 92.94 89 THR A CA 1
ATOM 690 C C . THR A 1 89 ? 17.213 -4.493 -16.841 1.00 92.94 89 THR A C 1
ATOM 692 O O . THR A 1 89 ? 16.688 -3.626 -16.136 1.00 92.94 89 THR A O 1
ATOM 695 N N . ARG A 1 90 ? 16.499 -5.309 -17.612 1.00 90.12 90 ARG A N 1
ATOM 696 C CA . ARG A 1 90 ? 15.044 -5.373 -17.588 1.00 90.12 90 ARG A CA 1
ATOM 697 C C . ARG A 1 90 ? 14.614 -6.480 -16.636 1.00 90.12 90 ARG A C 1
ATOM 699 O O . ARG A 1 90 ? 14.709 -7.651 -16.985 1.00 90.12 90 ARG A O 1
ATOM 706 N N . TYR A 1 91 ? 14.117 -6.091 -15.472 1.00 94.12 91 TYR A N 1
ATOM 707 C CA . TYR A 1 91 ? 13.623 -7.034 -14.474 1.00 94.12 91 TYR A CA 1
ATOM 708 C C . TYR A 1 91 ? 12.358 -7.755 -14.954 1.00 94.12 91 TYR A C 1
ATOM 710 O O . TYR A 1 91 ? 11.539 -7.195 -15.695 1.00 94.12 91 TYR A O 1
ATOM 718 N N . ASP A 1 92 ? 12.216 -9.011 -14.540 1.00 92.50 92 ASP A N 1
ATOM 719 C CA . ASP A 1 92 ? 11.091 -9.855 -14.922 1.00 92.50 92 ASP A CA 1
ATOM 720 C C . ASP A 1 92 ? 9.790 -9.388 -14.262 1.00 92.50 92 ASP A C 1
ATOM 722 O O . ASP A 1 92 ? 9.768 -8.941 -13.116 1.00 92.50 92 ASP A O 1
ATOM 726 N N . LEU A 1 93 ? 8.677 -9.507 -14.994 1.00 94.44 93 LEU A N 1
ATOM 727 C CA . LEU A 1 93 ? 7.351 -9.200 -14.452 1.00 94.44 93 LEU A CA 1
ATOM 728 C C . LEU A 1 93 ? 6.971 -10.168 -13.328 1.00 94.44 93 LEU A C 1
ATOM 730 O O . LEU A 1 93 ? 6.434 -9.740 -12.313 1.00 94.44 93 LEU A O 1
ATOM 734 N N . PHE A 1 94 ? 7.224 -11.460 -13.539 1.00 96.06 94 PHE A N 1
ATOM 735 C CA . PHE A 1 94 ? 6.875 -12.523 -12.608 1.00 96.06 94 PHE A CA 1
ATOM 736 C C . PHE A 1 94 ? 8.145 -13.167 -12.069 1.00 96.06 94 PHE A C 1
ATOM 738 O O . PHE A 1 94 ? 8.969 -13.652 -12.841 1.00 96.06 94 PHE A O 1
ATOM 745 N N . TYR A 1 95 ? 8.269 -13.232 -10.749 1.00 96.88 95 TYR A N 1
ATOM 746 C CA . TYR A 1 95 ? 9.377 -13.902 -10.072 1.00 96.88 95 TYR A CA 1
ATOM 747 C C . TYR A 1 95 ? 8.862 -14.669 -8.850 1.00 96.88 95 TYR A C 1
ATOM 749 O O . TYR A 1 95 ? 7.765 -14.408 -8.352 1.00 96.88 95 TYR A O 1
ATOM 757 N N . ALA A 1 96 ? 9.614 -15.686 -8.416 1.00 97.94 96 ALA A N 1
ATOM 758 C CA . ALA A 1 96 ? 9.276 -16.412 -7.192 1.00 97.94 96 ALA A CA 1
ATOM 759 C C . ALA A 1 96 ? 9.733 -15.579 -5.990 1.00 97.94 96 ALA A C 1
ATOM 761 O O . ALA A 1 96 ? 10.893 -15.166 -5.982 1.00 97.94 96 ALA A O 1
ATOM 762 N N . PRO A 1 97 ? 8.865 -15.326 -4.998 1.00 98.19 97 PRO A N 1
ATOM 763 C CA . PRO A 1 97 ? 9.297 -14.724 -3.748 1.00 98.19 97 PRO A CA 1
ATOM 764 C C . PRO A 1 97 ? 10.103 -15.739 -2.918 1.00 98.19 97 PRO A C 1
ATOM 766 O O . PRO A 1 97 ? 9.857 -16.944 -2.990 1.00 98.19 97 PRO A O 1
ATOM 769 N N . ASP A 1 98 ? 11.026 -15.261 -2.082 1.00 98.31 98 ASP A N 1
ATOM 770 C CA . ASP A 1 98 ? 11.839 -16.130 -1.207 1.00 98.31 98 ASP A CA 1
ATOM 771 C C . ASP A 1 98 ? 10.987 -16.804 -0.116 1.00 98.31 98 ASP A C 1
ATOM 773 O O . ASP A 1 98 ? 11.325 -17.869 0.405 1.00 98.31 98 ASP A O 1
ATOM 777 N N . LYS A 1 99 ? 9.866 -16.172 0.242 1.00 97.44 99 LYS A N 1
ATOM 778 C CA . LYS A 1 99 ? 8.887 -16.641 1.227 1.00 97.44 99 LYS A CA 1
ATOM 779 C C . LYS A 1 99 ? 7.470 -16.311 0.759 1.00 97.44 99 LYS A C 1
ATOM 781 O O . LYS A 1 99 ? 7.272 -15.453 -0.096 1.00 97.44 99 LYS A O 1
ATOM 786 N N . LYS A 1 100 ? 6.462 -16.948 1.362 1.00 97.44 100 LYS A N 1
ATOM 7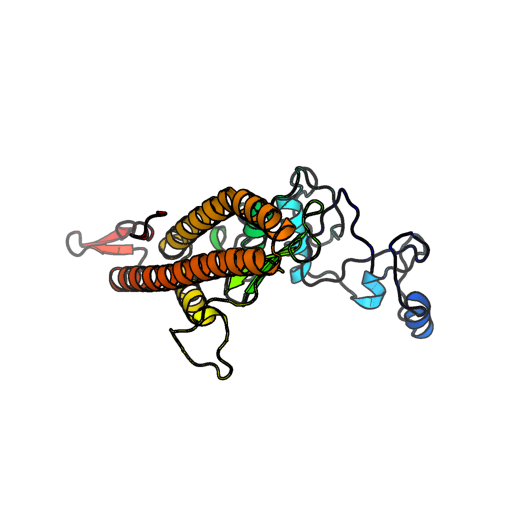87 C CA . LYS A 1 100 ? 5.061 -16.543 1.157 1.00 97.44 100 LYS A CA 1
ATOM 788 C C . LYS A 1 100 ? 4.886 -15.070 1.540 1.00 97.44 100 LYS A C 1
ATOM 790 O O . LYS A 1 100 ? 5.336 -14.663 2.609 1.00 97.44 100 LYS A O 1
ATOM 795 N N . VAL A 1 101 ? 4.225 -14.308 0.673 1.00 97.75 101 VAL A N 1
ATOM 796 C CA . VAL A 1 101 ? 3.974 -12.877 0.873 1.00 97.75 101 VAL A CA 1
ATOM 797 C C . VAL A 1 101 ? 2.748 -12.684 1.755 1.00 97.75 101 VAL A C 1
ATOM 799 O O . VAL A 1 101 ? 1.680 -13.228 1.478 1.00 97.75 101 VAL A O 1
ATOM 802 N N . SER A 1 102 ? 2.912 -11.916 2.827 1.00 97.12 102 SER A N 1
ATOM 803 C CA . SER A 1 102 ? 1.835 -11.520 3.734 1.00 97.12 102 SER A CA 1
ATOM 804 C C . SER A 1 102 ? 1.272 -10.140 3.377 1.00 97.12 102 SER A C 1
ATOM 806 O O . SER A 1 102 ? 1.897 -9.364 2.655 1.00 97.12 102 SER A O 1
ATOM 808 N N . VAL A 1 103 ? 0.106 -9.796 3.935 1.00 97.56 103 VAL A N 1
ATOM 809 C CA . VAL A 1 103 ? -0.450 -8.436 3.823 1.00 97.56 103 VAL A CA 1
ATOM 810 C C . VAL A 1 103 ? 0.527 -7.406 4.401 1.00 97.56 103 VAL A C 1
ATOM 812 O O . VAL A 1 103 ? 0.733 -6.367 3.784 1.00 97.56 103 VAL A O 1
ATOM 815 N N . ASN A 1 104 ? 1.196 -7.716 5.516 1.00 96.62 104 ASN A N 1
ATOM 816 C CA . ASN A 1 104 ? 2.182 -6.819 6.121 1.00 96.62 104 ASN A CA 1
ATOM 817 C C . ASN A 1 104 ? 3.383 -6.556 5.190 1.00 96.62 104 ASN A C 1
ATOM 819 O O . ASN A 1 104 ? 3.835 -5.420 5.073 1.00 96.62 104 ASN A O 1
ATOM 823 N N . ASP A 1 105 ? 3.858 -7.576 4.458 1.00 97.56 105 ASP A N 1
ATOM 824 C CA . ASP A 1 105 ? 4.927 -7.387 3.462 1.00 97.56 105 ASP A CA 1
ATOM 825 C C . ASP A 1 105 ? 4.482 -6.408 2.352 1.00 97.56 105 ASP A C 1
ATOM 827 O O . ASP A 1 105 ? 5.268 -5.569 1.909 1.00 97.56 105 ASP A O 1
ATOM 831 N N . LEU A 1 106 ? 3.212 -6.465 1.929 1.00 98.06 106 LEU A N 1
ATOM 832 C CA . LEU A 1 106 ? 2.652 -5.532 0.943 1.00 98.06 106 LEU A CA 1
ATOM 833 C C . LEU A 1 106 ? 2.477 -4.119 1.514 1.00 98.06 106 LEU A C 1
ATOM 835 O O . LEU A 1 106 ? 2.800 -3.147 0.830 1.00 98.06 106 LEU A O 1
ATOM 839 N N . MET A 1 107 ? 2.022 -3.990 2.764 1.00 98.19 107 MET A N 1
ATOM 840 C CA . MET A 1 107 ? 1.937 -2.696 3.446 1.00 98.19 107 MET A CA 1
ATOM 841 C C . MET A 1 107 ? 3.325 -2.041 3.509 1.00 98.19 107 MET A C 1
ATOM 843 O O . MET A 1 107 ? 3.489 -0.906 3.058 1.00 98.19 107 MET A O 1
ATOM 847 N N . ALA A 1 108 ? 4.352 -2.780 3.939 1.00 96.69 108 ALA A N 1
ATOM 848 C CA . ALA A 1 108 ? 5.737 -2.310 3.951 1.00 96.69 108 ALA A CA 1
ATOM 849 C C . ALA A 1 108 ? 6.246 -1.930 2.548 1.00 96.69 108 ALA A C 1
ATOM 851 O O . ALA A 1 108 ? 6.874 -0.885 2.377 1.00 96.69 108 ALA A O 1
ATOM 852 N N . LEU A 1 109 ? 5.925 -2.721 1.519 1.00 97.38 109 LEU A N 1
ATOM 853 C CA . LEU A 1 109 ? 6.326 -2.426 0.143 1.00 97.38 109 LEU A CA 1
ATOM 854 C C . LEU A 1 109 ? 5.761 -1.086 -0.354 1.00 97.38 109 LEU A C 1
ATOM 856 O O . LEU A 1 109 ? 6.481 -0.317 -0.987 1.00 97.38 109 LEU A O 1
ATOM 860 N N . THR A 1 110 ? 4.497 -0.772 -0.049 1.00 97.19 110 THR A N 1
ATOM 861 C CA . THR A 1 110 ? 3.893 0.517 -0.448 1.00 97.19 110 THR A CA 1
ATOM 862 C C . THR A 1 110 ? 4.522 1.731 0.236 1.00 97.19 110 THR A C 1
ATOM 864 O O . THR A 1 110 ? 4.422 2.840 -0.287 1.00 97.19 110 THR A O 1
ATOM 867 N N . ARG A 1 111 ? 5.185 1.520 1.378 1.00 96.88 111 ARG A N 1
ATOM 868 C CA . ARG A 1 111 ? 5.897 2.550 2.146 1.00 96.88 111 ARG A CA 1
ATOM 869 C C . ARG A 1 111 ? 7.333 2.741 1.685 1.00 96.88 111 ARG A C 1
ATOM 871 O O . ARG A 1 111 ? 7.918 3.771 1.984 1.00 96.88 111 ARG A O 1
ATOM 878 N N . ASN A 1 112 ? 7.884 1.764 0.968 1.00 97.19 112 ASN A N 1
ATOM 879 C CA . ASN A 1 112 ? 9.312 1.656 0.723 1.00 97.19 112 ASN A CA 1
ATOM 880 C C . ASN A 1 112 ? 9.891 2.873 -0.021 1.00 97.19 112 ASN A C 1
ATOM 882 O O . ASN A 1 112 ? 9.354 3.352 -1.034 1.00 97.19 112 ASN A O 1
ATOM 886 N N . ARG A 1 113 ? 11.040 3.332 0.472 1.00 96.31 113 ARG A N 1
ATOM 887 C CA . ARG A 1 113 ? 11.821 4.443 -0.076 1.00 96.31 113 ARG A CA 1
ATOM 888 C C . ARG A 1 113 ? 13.264 4.038 -0.369 1.00 96.31 113 ARG A C 1
ATOM 890 O O . ARG A 1 113 ? 14.143 4.887 -0.383 1.00 96.31 113 ARG A O 1
ATOM 897 N N . PHE A 1 114 ? 13.497 2.766 -0.694 1.00 97.19 114 PHE A N 1
ATOM 898 C CA . PHE A 1 114 ? 14.817 2.176 -0.952 1.00 97.19 114 PHE A CA 1
ATOM 899 C C . PHE A 1 114 ? 15.735 2.072 0.280 1.00 97.19 114 PHE A C 1
ATOM 901 O O . PHE A 1 114 ? 16.959 2.117 0.129 1.00 97.19 114 PHE A O 1
ATOM 908 N N . GLU A 1 115 ? 15.163 1.925 1.475 1.00 94.06 115 GLU A N 1
ATOM 909 C CA . GLU A 1 115 ? 15.882 1.750 2.744 1.00 94.06 115 GLU A CA 1
ATOM 910 C C . GLU A 1 115 ? 16.956 0.650 2.644 1.00 94.06 115 GLU A C 1
ATOM 912 O O . GLU A 1 115 ? 16.736 -0.406 2.040 1.00 94.06 115 GLU A O 1
ATOM 917 N N . GLY A 1 116 ? 18.136 0.900 3.221 1.00 92.88 116 GLY A N 1
ATOM 918 C CA . GLY A 1 116 ? 19.270 -0.026 3.162 1.00 92.88 116 GLY A CA 1
ATOM 919 C C . GLY A 1 116 ? 19.929 -0.143 1.781 1.00 92.88 116 GLY A C 1
ATOM 920 O O . GLY A 1 116 ? 20.573 -1.155 1.483 1.00 92.88 116 GLY A O 1
ATOM 921 N N . THR A 1 117 ? 19.766 0.861 0.915 1.00 94.94 117 THR A N 1
ATOM 922 C CA . THR A 1 117 ? 20.408 0.921 -0.406 1.00 94.94 117 THR A CA 1
ATOM 923 C C . THR A 1 117 ? 21.003 2.303 -0.679 1.00 94.94 117 THR A C 1
ATOM 925 O O . THR A 1 117 ? 20.604 3.304 -0.088 1.00 94.94 117 THR A O 1
ATOM 928 N N . ALA A 1 118 ? 21.888 2.391 -1.676 1.00 93.75 118 ALA A N 1
ATOM 929 C CA . ALA A 1 118 ? 22.464 3.659 -2.137 1.00 93.75 118 ALA A CA 1
ATOM 930 C C . ALA A 1 118 ? 21.445 4.638 -2.770 1.00 93.75 118 ALA A C 1
ATOM 932 O O . ALA A 1 118 ? 21.831 5.717 -3.221 1.00 93.75 118 ALA A O 1
ATOM 933 N N . PHE A 1 119 ? 20.164 4.263 -2.848 1.00 95.19 119 PHE A N 1
ATOM 934 C CA . PHE A 1 119 ? 19.090 5.075 -3.421 1.00 95.19 119 PHE A CA 1
ATOM 935 C C . PHE A 1 119 ? 18.114 5.622 -2.379 1.00 95.19 119 PHE A C 1
ATOM 937 O O . PHE A 1 119 ? 17.204 6.355 -2.764 1.00 95.19 119 PHE A O 1
ATOM 944 N N . SER A 1 120 ? 18.290 5.287 -1.096 1.00 95.25 120 SER A N 1
ATOM 945 C CA . SER A 1 120 ? 17.452 5.827 -0.025 1.00 95.25 120 SER A CA 1
ATOM 946 C C . SER A 1 120 ? 17.635 7.346 0.066 1.00 95.25 120 SER A C 1
ATOM 948 O O . SER A 1 120 ? 18.751 7.797 0.353 1.00 95.25 120 SER A O 1
ATOM 950 N N . PRO A 1 121 ? 16.592 8.167 -0.165 1.00 92.81 121 PRO A N 1
ATOM 951 C CA . PRO A 1 121 ? 16.707 9.615 -0.039 1.00 92.81 121 PRO A CA 1
ATOM 952 C C . PRO A 1 121 ? 16.995 10.015 1.410 1.00 92.81 121 PRO A C 1
ATOM 954 O O . PRO A 1 121 ? 17.707 10.988 1.641 1.00 92.81 121 PRO A O 1
ATOM 957 N N . ASP A 1 122 ? 16.496 9.233 2.365 1.00 89.50 122 ASP A N 1
ATOM 958 C CA . ASP A 1 122 ? 16.572 9.521 3.793 1.00 89.50 122 ASP A CA 1
ATOM 959 C C . ASP A 1 122 ? 17.961 9.176 4.370 1.00 89.50 122 ASP A C 1
ATOM 961 O O . ASP A 1 122 ? 18.449 9.863 5.264 1.00 89.50 122 ASP A O 1
ATOM 965 N N . GLU A 1 123 ? 18.650 8.172 3.813 1.00 90.38 123 GLU A N 1
ATOM 966 C CA . GLU A 1 123 ? 20.016 7.796 4.224 1.00 90.38 123 GLU A CA 1
ATOM 967 C C . GLU A 1 123 ? 21.108 8.533 3.431 1.00 90.38 123 GLU A C 1
ATOM 969 O O . GLU A 1 123 ? 22.205 8.757 3.943 1.00 90.38 123 GLU A O 1
ATOM 974 N N . THR A 1 124 ? 20.837 8.899 2.172 1.00 90.81 124 THR A N 1
ATOM 975 C CA . THR A 1 124 ? 21.861 9.433 1.250 1.00 90.81 124 THR A CA 1
ATOM 976 C C . THR A 1 124 ? 21.654 10.895 0.852 1.00 90.81 124 THR A C 1
ATOM 978 O O . THR A 1 124 ? 22.523 11.481 0.206 1.00 90.81 124 THR A O 1
ATOM 981 N N . GLY A 1 125 ? 20.506 11.493 1.185 1.00 86.62 125 GLY A N 1
ATOM 982 C CA . GLY A 1 125 ? 20.119 12.833 0.731 1.00 86.62 125 GLY A CA 1
ATOM 983 C C . GLY A 1 125 ? 19.686 12.906 -0.742 1.00 86.62 125 GLY A C 1
ATOM 984 O O . GLY A 1 125 ? 19.492 14.001 -1.272 1.00 86.62 125 GLY A O 1
ATOM 985 N N . ARG A 1 126 ? 19.533 11.765 -1.433 1.00 83.25 126 ARG A N 1
ATOM 986 C CA . ARG A 1 126 ? 19.134 11.668 -2.854 1.00 83.25 126 ARG A CA 1
ATOM 987 C C . ARG A 1 126 ? 17.631 11.873 -3.073 1.00 83.25 126 ARG A C 1
ATOM 989 O O . ARG A 1 126 ? 16.917 10.965 -3.490 1.00 83.25 126 ARG A O 1
ATOM 996 N N . GLY A 1 127 ? 17.149 13.089 -2.825 1.00 83.62 127 GLY A N 1
ATOM 997 C CA . GLY A 1 127 ? 15.741 13.466 -3.020 1.00 83.62 127 GLY A CA 1
ATOM 998 C C . GLY A 1 127 ? 15.270 13.558 -4.483 1.00 83.62 127 GLY A C 1
ATOM 999 O O . GLY A 1 127 ? 14.099 13.827 -4.730 1.00 83.62 127 GLY A O 1
ATOM 1000 N N . ASP A 1 128 ? 16.154 13.351 -5.464 1.00 88.38 128 ASP A N 1
ATOM 1001 C CA . ASP A 1 128 ? 15.854 13.413 -6.903 1.00 88.38 128 ASP A CA 1
ATOM 1002 C C . ASP A 1 128 ? 15.204 12.133 -7.460 1.00 88.38 128 ASP A C 1
ATOM 1004 O O . ASP A 1 128 ? 14.716 12.119 -8.593 1.00 88.38 128 ASP A O 1
ATOM 1008 N N . LEU A 1 129 ? 15.201 11.046 -6.685 1.00 92.12 129 LEU A N 1
ATOM 1009 C CA . LEU A 1 129 ? 14.736 9.736 -7.129 1.00 92.12 129 LEU A CA 1
ATOM 1010 C C . LEU A 1 129 ? 13.261 9.495 -6.787 1.00 92.12 129 LEU A C 1
ATOM 1012 O O . LEU A 1 129 ? 12.786 9.780 -5.690 1.00 92.12 129 LEU A O 1
ATOM 1016 N N . ARG A 1 130 ? 12.529 8.868 -7.717 1.00 94.38 130 ARG A N 1
ATOM 1017 C CA . ARG A 1 130 ? 11.158 8.410 -7.461 1.00 94.38 130 ARG A CA 1
ATOM 1018 C C . ARG A 1 130 ? 11.160 7.125 -6.624 1.00 94.38 130 ARG A C 1
ATOM 1020 O O . ARG A 1 130 ? 11.375 6.037 -7.153 1.00 94.38 130 ARG A O 1
ATOM 1027 N N . VAL A 1 131 ? 10.845 7.269 -5.342 1.00 96.06 131 VAL A N 1
ATOM 1028 C CA . VAL A 1 131 ? 10.556 6.193 -4.365 1.00 96.06 131 VAL A CA 1
ATOM 1029 C C . VAL A 1 131 ? 9.197 5.525 -4.597 1.00 96.06 131 VAL A C 1
ATOM 1031 O O . VAL A 1 131 ? 8.482 5.969 -5.488 1.00 96.06 131 VAL A O 1
ATOM 1034 N N . ILE A 1 132 ? 8.801 4.486 -3.846 1.00 96.69 132 ILE A N 1
ATOM 1035 C CA . ILE A 1 132 ? 7.416 3.966 -3.875 1.00 96.69 132 ILE A CA 1
ATOM 1036 C C . ILE A 1 132 ? 6.530 4.849 -2.982 1.00 96.69 132 ILE A C 1
ATOM 1038 O O . ILE A 1 132 ? 5.661 5.552 -3.518 1.00 96.69 132 ILE A O 1
ATOM 1042 N N . GLY A 1 133 ? 6.819 4.883 -1.676 1.00 95.38 133 GLY A N 1
ATOM 1043 C CA . GLY A 1 133 ? 6.110 5.689 -0.676 1.00 95.38 133 GLY A CA 1
ATOM 1044 C C . GLY A 1 133 ? 6.391 7.182 -0.839 1.00 95.38 133 GLY A C 1
ATOM 1045 O O . GLY A 1 133 ? 7.518 7.642 -0.650 1.00 95.38 133 GLY A O 1
ATOM 1046 N N . THR A 1 134 ? 5.376 7.950 -1.233 1.00 93.56 134 THR A N 1
ATOM 1047 C CA . THR A 1 134 ? 5.507 9.380 -1.547 1.00 93.56 134 THR A CA 1
ATOM 1048 C C . THR A 1 134 ? 4.399 10.198 -0.908 1.00 93.56 134 THR A C 1
ATOM 1050 O O . THR A 1 134 ? 3.243 9.795 -0.831 1.00 93.56 134 THR A O 1
ATOM 1053 N N . GLU A 1 135 ? 4.761 11.430 -0.601 1.00 91.31 135 GLU A N 1
ATOM 1054 C CA . GLU A 1 135 ? 3.940 12.548 -0.162 1.00 91.31 135 GLU A CA 1
ATOM 1055 C C . GLU A 1 135 ? 2.792 12.839 -1.146 1.00 91.31 135 GLU A C 1
ATOM 1057 O O . GLU A 1 135 ? 1.789 13.441 -0.780 1.00 91.31 135 GLU A O 1
ATOM 1062 N N . SER A 1 136 ? 2.899 12.426 -2.414 1.00 91.12 136 SER A N 1
ATOM 1063 C CA . SER A 1 136 ? 1.832 12.582 -3.420 1.00 91.12 136 SER A CA 1
ATOM 1064 C C . SER A 1 136 ? 0.798 11.450 -3.422 1.00 91.12 136 SER A C 1
ATOM 1066 O O . SER A 1 136 ? -0.189 11.527 -4.155 1.00 91.12 136 SER A O 1
ATOM 1068 N N . GLN A 1 137 ? 0.987 10.410 -2.606 1.00 93.62 137 GLN A N 1
ATOM 1069 C CA . GLN A 1 137 ? 0.041 9.307 -2.492 1.00 93.62 137 GLN A CA 1
ATOM 1070 C C . GLN A 1 137 ? -1.278 9.812 -1.890 1.00 93.62 137 GLN A C 1
ATOM 1072 O O . GLN A 1 137 ? -1.313 10.386 -0.799 1.00 93.62 137 GLN A O 1
ATOM 1077 N N . GLY A 1 138 ? -2.361 9.646 -2.653 1.00 92.12 138 GLY A N 1
ATOM 1078 C CA . GLY A 1 138 ? -3.717 9.963 -2.206 1.00 92.12 138 GLY A CA 1
ATOM 1079 C C . GLY A 1 138 ? -4.333 8.814 -1.417 1.00 92.12 138 GLY A C 1
ATOM 1080 O O . GLY A 1 138 ? -4.947 9.044 -0.380 1.00 92.12 138 GLY A O 1
ATOM 1081 N N . THR A 1 139 ? -4.130 7.584 -1.890 1.00 94.81 139 THR A N 1
ATOM 1082 C CA . THR A 1 139 ? -4.547 6.349 -1.223 1.00 94.81 139 THR A CA 1
ATOM 1083 C C . THR A 1 139 ? -3.576 5.208 -1.532 1.00 94.81 139 THR A C 1
ATOM 1085 O O . THR A 1 139 ? -2.851 5.225 -2.534 1.00 94.81 139 THR A O 1
ATOM 1088 N N . ALA A 1 140 ? -3.586 4.196 -0.674 1.00 97.50 140 ALA A N 1
ATOM 1089 C CA . ALA A 1 140 ? -2.925 2.914 -0.861 1.00 97.50 140 ALA A CA 1
ATOM 1090 C C . ALA A 1 140 ? -3.929 1.806 -0.534 1.00 97.50 140 ALA A C 1
ATOM 1092 O O . ALA A 1 140 ? -4.760 1.976 0.358 1.00 97.50 140 ALA A O 1
ATOM 1093 N N . HIS A 1 141 ? -3.899 0.689 -1.256 1.00 97.69 141 HIS A N 1
ATOM 1094 C CA . HIS A 1 141 ? -4.840 -0.393 -0.994 1.00 97.69 141 HIS A CA 1
ATOM 1095 C C . HIS A 1 141 ? -4.264 -1.766 -1.310 1.00 97.69 141 HIS A C 1
ATOM 1097 O O . HIS A 1 141 ? -3.504 -1.935 -2.263 1.00 97.69 141 HIS A O 1
ATOM 1103 N N . ILE A 1 142 ? -4.683 -2.750 -0.518 1.00 98.56 142 ILE A N 1
ATOM 1104 C CA . ILE A 1 142 ? -4.414 -4.170 -0.739 1.00 98.56 142 ILE A CA 1
ATOM 1105 C C . ILE A 1 142 ? -5.764 -4.870 -0.823 1.00 98.56 142 ILE A C 1
ATOM 1107 O O . ILE A 1 142 ? -6.574 -4.761 0.093 1.00 98.56 142 ILE A O 1
ATOM 1111 N N . LEU A 1 143 ? -6.010 -5.584 -1.918 1.00 98.19 143 LEU A N 1
ATOM 1112 C CA . LEU A 1 143 ? -7.220 -6.381 -2.094 1.00 98.19 143 LEU A CA 1
ATOM 1113 C C . LEU A 1 143 ? -6.876 -7.847 -1.844 1.00 98.19 143 LEU A C 1
ATOM 1115 O O . LEU A 1 143 ? -6.130 -8.454 -2.610 1.00 98.19 143 LEU A O 1
ATOM 1119 N N . GLN A 1 144 ? -7.410 -8.401 -0.763 1.00 97.69 144 GLN A N 1
ATOM 1120 C CA . GLN A 1 144 ? -7.223 -9.790 -0.371 1.00 97.69 144 GLN A CA 1
ATOM 1121 C C . GLN A 1 144 ? -8.508 -10.570 -0.644 1.00 97.69 144 GLN A C 1
ATOM 1123 O O . GLN A 1 144 ? -9.590 -10.140 -0.247 1.00 97.69 144 GLN A O 1
ATOM 1128 N N . VAL A 1 145 ? -8.395 -11.715 -1.318 1.00 97.38 145 VAL A N 1
ATOM 1129 C CA . VAL A 1 145 ? -9.527 -12.604 -1.602 1.00 97.38 145 VAL A CA 1
ATOM 1130 C C . VAL A 1 145 ? -9.296 -13.938 -0.904 1.00 97.38 145 VAL A C 1
ATOM 1132 O O . VAL A 1 145 ? -8.256 -14.560 -1.104 1.00 97.38 145 VAL A O 1
ATOM 1135 N N . PHE A 1 146 ? -10.265 -14.359 -0.099 1.00 96.06 146 PHE A N 1
ATOM 1136 C CA . PHE A 1 146 ? -10.264 -15.621 0.636 1.00 96.06 146 PHE A CA 1
ATOM 1137 C C . PHE A 1 146 ? -11.048 -16.686 -0.140 1.00 96.06 146 PHE A C 1
ATOM 1139 O O . PHE A 1 146 ? -12.113 -16.413 -0.701 1.00 96.06 146 PHE A O 1
ATOM 1146 N N . ASP A 1 147 ? -10.518 -17.900 -0.209 1.00 94.81 147 ASP A N 1
ATOM 1147 C CA . ASP A 1 147 ? -11.111 -19.026 -0.935 1.00 94.81 147 ASP A CA 1
ATOM 1148 C C . ASP A 1 147 ? -12.164 -19.783 -0.110 1.00 94.81 147 ASP A C 1
ATOM 1150 O O . ASP A 1 147 ? -13.103 -20.347 -0.675 1.00 94.81 147 ASP A O 1
ATOM 1154 N N . ASP A 1 148 ? -12.049 -19.736 1.215 1.00 94.25 148 ASP A N 1
ATOM 1155 C CA . ASP A 1 148 ? -12.891 -20.436 2.186 1.00 94.25 148 ASP A CA 1
ATOM 1156 C C . ASP A 1 148 ? -14.112 -19.632 2.677 1.00 94.25 148 ASP A C 1
ATOM 1158 O O . ASP A 1 148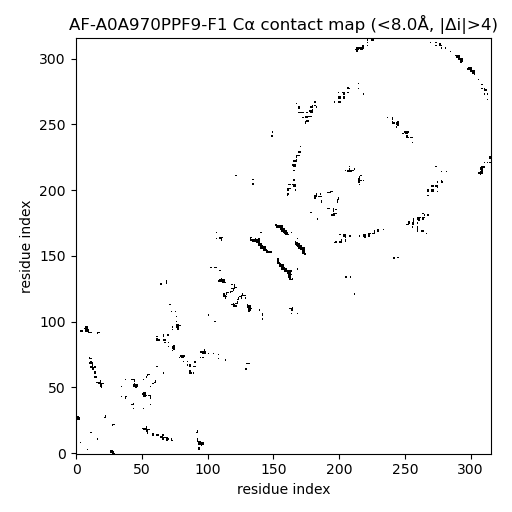 ? -14.961 -20.167 3.393 1.00 94.25 148 ASP A O 1
ATOM 1162 N N . LEU A 1 149 ? -14.253 -18.369 2.256 1.00 95.88 149 LEU A N 1
ATOM 1163 C CA . LEU A 1 149 ? -15.356 -17.491 2.657 1.00 95.88 149 LEU A CA 1
ATOM 1164 C C . LEU A 1 149 ? -16.522 -17.443 1.641 1.00 95.88 149 LEU A C 1
ATOM 1166 O O . LEU A 1 149 ? -16.322 -17.565 0.419 1.00 95.88 149 LEU A O 1
ATOM 1170 N N . PRO A 1 150 ? -17.763 -17.172 2.112 1.00 95.44 150 PRO A N 1
ATOM 1171 C CA . PRO A 1 150 ? -18.905 -16.911 1.241 1.00 95.44 150 PRO A CA 1
ATOM 1172 C C . PRO A 1 150 ? -18.623 -15.814 0.208 1.00 95.44 150 PRO A C 1
ATOM 1174 O O . PRO A 1 150 ? -17.944 -14.825 0.484 1.00 95.44 150 PRO A O 1
ATOM 1177 N N . ALA A 1 151 ? -19.186 -15.965 -0.995 1.00 95.75 151 ALA A N 1
ATOM 1178 C CA . ALA A 1 151 ? -18.887 -15.088 -2.129 1.00 95.75 151 ALA A CA 1
ATOM 1179 C C . ALA A 1 151 ? -19.134 -13.596 -1.868 1.00 95.75 151 ALA A C 1
ATOM 1181 O O . ALA A 1 151 ? -18.401 -12.769 -2.398 1.00 95.75 151 ALA A O 1
ATOM 1182 N N . ALA A 1 152 ? -20.118 -13.260 -1.035 1.00 96.06 152 ALA A N 1
ATOM 1183 C CA . ALA A 1 152 ? -20.454 -11.878 -0.708 1.00 96.06 152 ALA A CA 1
ATOM 1184 C C . ALA A 1 152 ? -19.457 -11.192 0.247 1.00 96.06 152 ALA A C 1
ATOM 1186 O O . ALA A 1 152 ? -19.461 -9.972 0.327 1.00 96.06 152 ALA A O 1
ATOM 1187 N N . MET A 1 153 ? -18.616 -11.951 0.962 1.00 95.62 153 MET A N 1
ATOM 1188 C CA . MET A 1 153 ? -17.683 -11.412 1.968 1.00 95.62 153 MET A CA 1
ATOM 1189 C C . MET A 1 153 ? -16.219 -11.790 1.732 1.00 95.62 153 MET A C 1
ATOM 1191 O O . MET A 1 153 ? -15.346 -11.401 2.505 1.00 95.62 153 MET A O 1
ATOM 1195 N N . ARG A 1 154 ? -15.935 -12.563 0.677 1.00 96.31 154 ARG A N 1
ATOM 1196 C CA . ARG A 1 154 ? -14.603 -13.129 0.428 1.00 96.31 154 ARG A CA 1
ATOM 1197 C C . ARG A 1 154 ? -13.525 -12.109 0.105 1.00 96.31 154 ARG A C 1
ATOM 1199 O O . ARG A 1 154 ? -12.354 -12.453 0.171 1.00 96.31 154 ARG A O 1
ATOM 1206 N N . ALA A 1 155 ? -13.896 -10.904 -0.314 1.00 98.00 155 ALA A N 1
ATOM 1207 C CA . ALA A 1 155 ? -12.939 -9.852 -0.611 1.00 98.00 155 ALA A CA 1
ATOM 1208 C C . ALA A 1 155 ? -12.841 -8.886 0.571 1.00 98.00 155 ALA A C 1
ATOM 1210 O O . ALA A 1 155 ? -13.861 -8.415 1.078 1.00 98.00 155 ALA A O 1
ATOM 1211 N N . VAL A 1 156 ? -11.612 -8.577 0.970 1.00 98.19 156 VAL A N 1
ATOM 1212 C CA . VAL A 1 156 ? -11.275 -7.584 1.989 1.00 98.19 156 VAL A CA 1
ATOM 1213 C C . VAL A 1 156 ? -10.297 -6.598 1.371 1.00 98.19 156 VAL A C 1
ATOM 1215 O O . VAL A 1 156 ? -9.228 -6.980 0.892 1.00 98.19 156 VAL A O 1
ATOM 1218 N N . GLY A 1 157 ? -10.668 -5.324 1.376 1.00 98.31 157 GLY A N 1
ATOM 1219 C CA . GLY A 1 157 ? -9.768 -4.225 1.070 1.00 98.31 157 GLY A CA 1
ATOM 1220 C C . GLY A 1 157 ? -9.110 -3.718 2.344 1.00 98.31 157 GLY A C 1
ATOM 1221 O O . GLY A 1 157 ? -9.799 -3.259 3.245 1.00 98.31 157 GLY A O 1
ATOM 1222 N N . TRP A 1 158 ? -7.787 -3.750 2.415 1.00 98.62 158 TRP A N 1
ATOM 1223 C CA . TRP A 1 158 ? -7.036 -2.963 3.387 1.00 98.62 158 TRP A CA 1
ATOM 1224 C C . TRP A 1 158 ? -6.803 -1.597 2.762 1.00 98.62 158 TRP A C 1
ATOM 1226 O O . TRP A 1 158 ? -6.021 -1.488 1.816 1.00 98.62 158 TRP A O 1
ATOM 1236 N N . LEU A 1 159 ? -7.523 -0.578 3.226 1.00 98.00 159 LEU A N 1
ATOM 1237 C CA . LEU A 1 159 ? -7.523 0.756 2.628 1.00 98.00 159 LEU A CA 1
ATOM 1238 C C . LEU A 1 159 ? -6.772 1.738 3.523 1.00 98.00 159 LEU A C 1
ATOM 1240 O O . LEU A 1 159 ? -7.044 1.827 4.717 1.00 98.00 159 LEU A O 1
ATOM 1244 N N . CYS A 1 160 ? -5.857 2.494 2.929 1.00 98.19 160 CYS A N 1
ATOM 1245 C CA . CYS A 1 160 ? -5.078 3.531 3.588 1.00 98.19 160 CYS A CA 1
ATOM 1246 C C . CYS A 1 160 ? -5.273 4.859 2.849 1.00 98.19 160 CYS A C 1
ATOM 1248 O O . CYS A 1 160 ? -5.138 4.933 1.622 1.00 98.19 160 CYS A O 1
ATOM 1250 N N . LEU A 1 161 ? -5.633 5.907 3.590 1.00 96.56 161 LEU A N 1
ATOM 1251 C CA . LEU A 1 161 ? -5.770 7.267 3.067 1.00 96.56 161 LEU A CA 1
ATOM 1252 C C . LEU A 1 161 ? -4.454 8.031 3.248 1.00 96.56 161 LEU A C 1
ATOM 1254 O O . LEU A 1 161 ? -3.790 7.879 4.267 1.00 96.56 161 LEU A O 1
ATOM 1258 N N . ALA A 1 162 ? -4.121 8.907 2.300 1.00 95.44 162 ALA A N 1
ATOM 1259 C CA . ALA A 1 162 ? -2.855 9.640 2.233 1.00 95.44 162 ALA A CA 1
ATOM 1260 C C . ALA A 1 162 ? -1.622 8.725 2.059 1.00 95.44 162 ALA A C 1
ATOM 1262 O O . ALA A 1 162 ? -1.714 7.654 1.456 1.00 95.44 162 ALA A O 1
ATOM 1263 N N . ASN A 1 163 ? -0.444 9.193 2.484 1.00 97.06 163 ASN A N 1
ATOM 1264 C CA . ASN A 1 163 ? 0.802 8.451 2.330 1.00 97.06 163 ASN A CA 1
ATOM 1265 C C . ASN A 1 163 ? 0.847 7.300 3.334 1.00 97.06 163 ASN A C 1
ATOM 1267 O O . ASN A 1 163 ? 0.791 7.524 4.544 1.00 97.06 163 ASN A O 1
ATOM 1271 N N . ALA A 1 164 ? 1.002 6.077 2.824 1.00 97.31 164 ALA A N 1
ATOM 1272 C CA . ALA A 1 164 ? 1.051 4.871 3.641 1.00 97.31 164 ALA A CA 1
ATOM 1273 C C . ALA A 1 164 ? 2.178 4.913 4.678 1.00 97.31 164 ALA A C 1
ATOM 1275 O O . ALA A 1 164 ? 2.080 4.242 5.700 1.00 97.31 164 ALA A O 1
ATOM 1276 N N . GLU A 1 165 ? 3.235 5.695 4.432 1.00 95.81 165 GLU A N 1
ATOM 1277 C CA . GLU A 1 165 ? 4.355 5.859 5.355 1.00 95.81 165 GLU A CA 1
ATOM 1278 C C . GLU A 1 165 ? 3.901 6.319 6.750 1.00 95.81 165 GLU A C 1
ATOM 1280 O O . GLU A 1 165 ? 4.366 5.759 7.734 1.00 95.81 165 GLU A O 1
ATOM 1285 N N . HIS A 1 166 ? 2.971 7.276 6.843 1.00 97.69 166 HIS A N 1
ATOM 1286 C CA . HIS A 1 166 ? 2.536 7.903 8.104 1.00 97.69 166 HIS A CA 1
ATOM 1287 C C . HIS A 1 166 ? 1.019 7.819 8.317 1.00 97.69 166 HIS A C 1
ATOM 1289 O O . HIS A 1 166 ? 0.420 8.647 9.008 1.00 97.69 166 HIS A O 1
ATOM 1295 N N . SER A 1 167 ? 0.403 6.810 7.711 1.00 98.12 167 SER A N 1
ATOM 1296 C CA . SER A 1 167 ? -1.025 6.532 7.783 1.00 98.12 167 SER A CA 1
ATOM 1297 C C . SER A 1 167 ? -1.261 5.039 8.013 1.00 98.12 167 SER A C 1
ATOM 1299 O O . SER A 1 167 ? -0.312 4.258 8.107 1.00 98.12 167 SER A O 1
ATOM 1301 N N . VAL A 1 168 ? -2.529 4.651 8.117 1.00 98.56 168 VAL A N 1
ATOM 1302 C CA . VAL A 1 168 ? -2.960 3.333 8.586 1.00 98.56 168 VAL A CA 1
ATOM 1303 C C . VAL A 1 168 ? -3.829 2.617 7.558 1.00 98.56 168 VAL A C 1
ATOM 1305 O O . VAL A 1 168 ? -4.722 3.207 6.948 1.00 98.56 168 VAL A O 1
ATOM 1308 N N . TYR A 1 169 ? -3.579 1.323 7.385 1.00 98.81 169 TYR A N 1
ATOM 1309 C CA . TYR A 1 169 ? -4.438 0.416 6.635 1.00 98.81 169 TYR A CA 1
ATOM 1310 C C . TYR A 1 169 ? -5.597 -0.094 7.497 1.00 98.81 169 TYR A C 1
ATOM 1312 O O . TYR A 1 169 ? -5.391 -0.737 8.524 1.00 98.81 169 TYR A O 1
ATOM 1320 N N . LEU A 1 170 ? -6.827 0.135 7.037 1.00 98.69 170 LEU A N 1
ATOM 1321 C CA . LEU A 1 170 ? -8.049 -0.304 7.710 1.00 98.69 170 LEU A CA 1
ATOM 1322 C C . LEU A 1 170 ? -8.773 -1.376 6.887 1.00 98.69 170 LEU A C 1
ATOM 1324 O O . LEU A 1 170 ? -8.896 -1.216 5.668 1.00 98.69 170 LEU A O 1
ATOM 1328 N N . PRO A 1 171 ? -9.274 -2.453 7.516 1.00 98.31 171 PRO A N 1
ATOM 1329 C CA . PRO A 1 171 ? -9.951 -3.520 6.800 1.00 98.31 171 PRO A CA 1
ATOM 1330 C C . PRO A 1 171 ? -11.404 -3.156 6.454 1.00 98.31 171 PRO A C 1
ATOM 1332 O O . PRO A 1 171 ? -12.198 -2.731 7.297 1.00 98.31 171 PRO A O 1
ATOM 1335 N N . VAL A 1 172 ? -11.760 -3.381 5.194 1.00 98.06 172 VAL A N 1
ATOM 1336 C CA . VAL A 1 172 ? -13.074 -3.115 4.604 1.00 98.06 172 VAL A CA 1
ATOM 1337 C C . VAL A 1 172 ? -13.523 -4.381 3.882 1.00 98.06 172 VAL A C 1
ATOM 1339 O O . VAL A 1 172 ? -13.014 -4.716 2.811 1.00 98.06 172 VAL A O 1
ATOM 1342 N N . SER A 1 173 ? -14.466 -5.111 4.476 1.00 98.19 173 SER A N 1
ATOM 1343 C CA . SER A 1 173 ? -15.049 -6.288 3.828 1.00 98.19 173 SER A CA 1
ATOM 1344 C C . SER A 1 173 ? -15.983 -5.876 2.691 1.00 98.19 173 SER A C 1
ATOM 1346 O O . SER A 1 173 ? -16.694 -4.882 2.780 1.00 98.19 173 SER A O 1
ATOM 1348 N N . SER A 1 174 ? -16.039 -6.698 1.647 1.00 97.56 174 SER A N 1
ATOM 1349 C CA . SER A 1 174 ? -17.030 -6.603 0.566 1.00 97.56 174 SER A CA 1
ATOM 1350 C C . SER A 1 174 ? -18.487 -6.744 1.024 1.00 97.56 174 SER A C 1
ATOM 1352 O O . SER A 1 174 ? -19.377 -6.392 0.254 1.00 97.56 174 SER A O 1
ATOM 1354 N N . LEU A 1 175 ? -18.733 -7.219 2.253 1.00 98.31 175 LEU A N 1
ATOM 1355 C CA . LEU A 1 175 ? -20.081 -7.383 2.804 1.00 98.31 175 LEU A CA 1
ATOM 1356 C C . LEU A 1 175 ? -20.604 -6.144 3.554 1.00 98.31 175 LEU A C 1
ATOM 1358 O O . LEU A 1 175 ? -21.791 -6.095 3.861 1.00 98.31 175 LEU A O 1
ATOM 1362 N N . ILE A 1 176 ? -19.762 -5.153 3.871 1.00 98.38 176 ILE A N 1
ATOM 1363 C CA . ILE A 1 176 ? -20.235 -3.975 4.616 1.00 98.38 176 ILE A CA 1
ATOM 1364 C C . ILE A 1 176 ? -21.258 -3.182 3.797 1.00 98.38 176 ILE A C 1
ATOM 1366 O O . ILE A 1 176 ? -21.187 -3.128 2.567 1.00 98.38 176 ILE A O 1
ATOM 1370 N N . THR A 1 177 ? -22.176 -2.510 4.482 1.00 98.19 177 THR A N 1
ATOM 1371 C CA . THR A 1 177 ? -23.207 -1.680 3.840 1.00 98.19 177 THR A CA 1
ATOM 1372 C C . THR A 1 177 ? -22.962 -0.185 3.998 1.00 98.19 177 THR A C 1
ATOM 1374 O O . THR A 1 177 ? -23.641 0.613 3.355 1.00 98.19 177 THR A O 1
ATOM 1377 N N . ASP A 1 178 ? -22.015 0.208 4.850 1.00 97.75 178 ASP A N 1
ATOM 1378 C CA . ASP A 1 178 ? -21.707 1.608 5.125 1.00 97.75 178 ASP A CA 1
ATOM 1379 C C . ASP A 1 178 ? -20.266 1.783 5.638 1.00 97.75 178 ASP A C 1
ATOM 1381 O O . ASP A 1 178 ? -19.574 0.817 5.959 1.00 97.75 178 ASP A O 1
ATOM 1385 N N . THR A 1 179 ? -19.822 3.033 5.728 1.00 97.88 179 THR A N 1
ATOM 1386 C CA . THR A 1 179 ? -18.569 3.457 6.363 1.00 97.88 179 THR A CA 1
ATOM 1387 C C . THR A 1 179 ? -18.846 4.549 7.397 1.00 97.88 179 THR A C 1
ATOM 1389 O O . THR A 1 179 ? -19.910 5.182 7.391 1.00 97.88 179 THR A O 1
ATOM 1392 N N . ALA A 1 180 ? -17.866 4.822 8.260 1.00 98.06 180 ALA A N 1
ATOM 1393 C CA . ALA A 1 180 ? -17.921 5.933 9.200 1.00 98.06 180 ALA A CA 1
ATOM 1394 C C . ALA A 1 180 ? -18.135 7.258 8.454 1.00 98.06 180 ALA A C 1
ATOM 1396 O O . ALA A 1 180 ? -17.658 7.431 7.326 1.00 98.06 180 ALA A O 1
ATOM 1397 N N . GLU A 1 181 ? -18.837 8.204 9.081 1.00 96.75 181 GLU A N 1
ATOM 1398 C CA . GLU A 1 181 ? -19.247 9.459 8.437 1.00 96.75 181 GLU A CA 1
ATOM 1399 C C . GLU A 1 181 ? -18.061 10.226 7.830 1.00 96.75 181 GLU A C 1
ATOM 1401 O O . GLU A 1 181 ? -18.143 10.675 6.684 1.00 96.75 181 GLU A O 1
ATOM 1406 N N . SER A 1 182 ? -16.930 10.276 8.542 1.00 96.44 182 SER A N 1
ATOM 1407 C CA . SER A 1 182 ? -15.697 10.944 8.102 1.00 96.44 182 SER A CA 1
ATOM 1408 C C . SER A 1 182 ? -15.043 10.307 6.867 1.00 96.44 182 SER A C 1
ATOM 1410 O O . SER A 1 182 ? -14.259 10.969 6.188 1.00 96.44 182 SER A O 1
ATOM 1412 N N . PHE A 1 183 ? -15.370 9.052 6.537 1.00 96.56 183 PHE A N 1
ATOM 1413 C CA . PHE A 1 183 ? -14.839 8.319 5.379 1.00 96.56 183 PHE A CA 1
ATOM 1414 C C . PHE A 1 183 ? -15.777 8.333 4.164 1.00 96.56 183 PHE A C 1
ATOM 1416 O O . PHE A 1 183 ? -15.367 7.932 3.076 1.00 96.56 183 PHE A O 1
ATOM 1423 N N . ARG A 1 184 ? -17.029 8.795 4.307 1.00 91.56 184 ARG A N 1
ATOM 1424 C CA . ARG A 1 184 ? -18.041 8.699 3.236 1.00 91.56 184 ARG A CA 1
ATOM 1425 C C . ARG A 1 184 ? -17.781 9.613 2.043 1.00 91.56 184 ARG A C 1
ATOM 1427 O O . ARG A 1 184 ? -18.350 9.390 0.975 1.00 91.56 184 ARG A O 1
ATOM 1434 N N . ARG A 1 185 ? -17.035 10.704 2.230 1.00 85.88 185 ARG A N 1
ATOM 1435 C CA . ARG A 1 185 ? -16.887 11.766 1.226 1.00 85.88 185 ARG A CA 1
ATOM 1436 C C . ARG A 1 185 ? -15.497 12.374 1.288 1.00 85.88 185 ARG A C 1
ATOM 1438 O O . ARG A 1 185 ? -14.862 12.377 2.336 1.00 85.88 185 ARG A O 1
ATOM 1445 N N . ASP A 1 186 ? -15.087 12.943 0.163 1.00 82.88 186 ASP A N 1
ATOM 1446 C CA . ASP A 1 186 ? -13.881 13.754 0.057 1.00 82.88 186 ASP A CA 1
ATOM 1447 C C . ASP A 1 186 ? -14.216 15.136 -0.522 1.00 82.88 186 ASP A C 1
ATOM 1449 O O . ASP A 1 186 ? -15.244 15.326 -1.191 1.00 82.88 186 ASP A O 1
ATOM 1453 N N . SER A 1 187 ? -13.342 16.099 -0.247 1.00 73.06 187 SER A N 1
ATOM 1454 C CA . SER A 1 187 ? -13.502 17.503 -0.605 1.00 73.06 187 SER A CA 1
ATOM 1455 C C . SER A 1 187 ? -13.421 17.691 -2.123 1.00 73.06 187 SER A C 1
ATOM 1457 O O . SER A 1 187 ? -12.385 17.458 -2.743 1.00 73.06 187 SER A O 1
ATOM 1459 N N . GLN A 1 188 ? -14.526 18.116 -2.743 1.00 73.38 188 GLN A N 1
ATOM 1460 C CA . GLN A 1 188 ? -14.605 18.347 -4.197 1.00 73.38 188 GLN A CA 1
ATOM 1461 C C . GLN A 1 188 ? -13.930 19.659 -4.623 1.00 73.38 188 GLN A C 1
ATOM 1463 O O . GLN A 1 188 ? -13.437 19.797 -5.741 1.00 73.38 188 GLN A O 1
ATOM 1468 N N . GLU A 1 189 ? -13.886 20.628 -3.717 1.00 70.50 189 GLU A N 1
ATOM 1469 C CA . GLU A 1 189 ? -13.236 21.920 -3.897 1.00 70.50 189 GLU A CA 1
ATOM 1470 C C . GLU A 1 189 ? -12.052 21.918 -2.949 1.00 70.50 189 GLU A C 1
ATOM 1472 O O . GLU A 1 189 ? -12.313 21.855 -1.761 1.00 70.50 189 GLU A O 1
ATOM 1477 N N . ARG A 1 190 ? -10.797 21.937 -3.428 1.00 70.69 190 ARG A N 1
ATOM 1478 C CA . ARG A 1 190 ? -9.544 21.850 -2.632 1.00 70.69 190 ARG A CA 1
ATOM 1479 C C . ARG A 1 190 ? -9.549 22.741 -1.374 1.00 70.69 190 ARG A C 1
ATOM 1481 O O . ARG A 1 190 ? -8.938 23.807 -1.349 1.00 70.69 190 ARG A O 1
ATOM 1488 N N . SER A 1 191 ? -10.231 22.293 -0.332 1.00 80.31 191 SER A N 1
ATOM 1489 C CA . SER A 1 191 ? -10.614 23.071 0.838 1.00 80.31 191 SER A CA 1
ATOM 1490 C C . SER A 1 191 ? -10.376 22.224 2.070 1.00 80.31 191 SER A C 1
ATOM 1492 O O . SER A 1 191 ? -10.555 21.003 2.066 1.00 80.31 191 SER A O 1
ATOM 1494 N N . TYR A 1 192 ? -9.911 22.894 3.114 1.00 89.00 192 TYR A N 1
ATOM 1495 C CA . TYR A 1 192 ? -9.548 22.259 4.362 1.00 89.00 192 TYR A CA 1
ATOM 1496 C C . TYR A 1 192 ? -10.802 21.993 5.200 1.00 89.00 192 TYR A C 1
ATOM 1498 O O . TYR A 1 192 ? -11.386 22.927 5.746 1.00 89.00 192 TYR A O 1
ATOM 1506 N N . GLN A 1 193 ? -11.199 20.722 5.275 1.00 90.44 193 GLN A N 1
ATOM 1507 C CA . GLN A 1 193 ? -12.373 20.235 6.007 1.00 90.44 193 GLN A CA 1
ATOM 1508 C C . GLN A 1 193 ? -11.920 19.185 7.038 1.00 90.44 193 GLN A C 1
ATOM 1510 O O . GLN A 1 193 ? -11.730 18.022 6.678 1.00 90.44 193 GLN A O 1
ATOM 1515 N N . PRO A 1 194 ? -11.631 19.583 8.294 1.00 88.75 194 PRO A N 1
ATOM 1516 C CA . PRO A 1 194 ? -11.037 18.702 9.306 1.00 88.75 194 PRO A CA 1
ATOM 1517 C C . PRO A 1 194 ? -11.927 17.518 9.725 1.00 88.75 194 PRO A C 1
ATOM 1519 O O . PRO A 1 194 ? -11.426 16.565 10.314 1.00 88.75 194 PRO A O 1
ATOM 1522 N N . GLU A 1 195 ? -13.221 17.556 9.415 1.00 92.81 195 GLU A N 1
ATOM 1523 C CA . GLU A 1 195 ? -14.186 16.470 9.603 1.00 92.81 195 GLU A CA 1
ATOM 1524 C C . GLU A 1 195 ? -13.986 15.291 8.633 1.00 92.81 195 GLU A C 1
ATOM 1526 O O . GLU A 1 195 ? -14.506 14.200 8.868 1.00 92.81 195 GLU A O 1
ATOM 1531 N N . MET A 1 196 ? -13.224 15.486 7.551 1.00 95.00 196 MET A N 1
ATOM 1532 C CA . MET A 1 196 ? -12.953 14.453 6.553 1.00 95.00 196 MET A CA 1
ATOM 1533 C C . MET A 1 196 ? -11.713 13.637 6.915 1.00 95.00 196 MET A C 1
ATOM 1535 O O . MET A 1 196 ? -10.642 14.184 7.195 1.00 95.00 196 MET A O 1
ATOM 1539 N N . ALA A 1 197 ? -11.823 12.312 6.815 1.00 96.50 197 ALA A N 1
ATOM 1540 C CA . ALA A 1 197 ? -10.712 11.404 7.068 1.00 96.50 197 ALA A CA 1
ATOM 1541 C C . ALA A 1 197 ? -9.536 11.664 6.115 1.00 96.50 197 ALA A C 1
ATOM 1543 O O . ALA A 1 197 ? -8.390 11.713 6.559 1.00 96.50 197 ALA A O 1
ATOM 1544 N N . SER A 1 198 ? -9.810 11.924 4.832 1.00 93.69 198 SER A N 1
ATOM 1545 C CA . SER A 1 198 ? -8.784 12.278 3.840 1.00 93.69 198 SER A CA 1
ATOM 1546 C C . SER A 1 198 ? -7.925 13.460 4.299 1.00 93.69 198 SER A C 1
ATOM 1548 O O . SER A 1 198 ? -6.700 13.401 4.206 1.00 93.69 198 SER A O 1
ATOM 1550 N N . ILE A 1 199 ? -8.542 14.499 4.869 1.00 94.25 199 ILE A N 1
ATOM 1551 C CA . ILE A 1 199 ? -7.855 15.686 5.384 1.00 94.25 199 ILE A CA 1
ATOM 1552 C C . ILE A 1 199 ? -7.106 15.379 6.683 1.00 94.25 199 ILE A C 1
ATOM 1554 O O . ILE A 1 199 ? -5.950 15.789 6.810 1.00 94.25 199 ILE A O 1
ATOM 1558 N N . ALA A 1 200 ? -7.713 14.637 7.615 1.00 96.25 200 ALA A N 1
ATOM 1559 C CA . ALA A 1 200 ? -7.085 14.266 8.885 1.00 96.25 200 ALA A CA 1
ATOM 1560 C C . ALA A 1 200 ? -5.795 13.450 8.684 1.00 96.25 200 ALA A C 1
ATOM 1562 O O . ALA A 1 200 ? -4.752 13.797 9.242 1.00 96.25 200 ALA A O 1
ATOM 1563 N N . PHE A 1 201 ? -5.822 12.429 7.822 1.00 97.38 201 PHE A N 1
ATOM 1564 C CA . PHE A 1 201 ? -4.614 11.668 7.490 1.00 97.38 201 PHE A CA 1
ATOM 1565 C C . PHE A 1 201 ? -3.628 12.503 6.673 1.00 97.38 201 PHE A C 1
ATOM 1567 O O . PHE A 1 201 ? -2.423 12.449 6.923 1.00 97.38 201 PHE A O 1
ATOM 1574 N N . LYS A 1 202 ? -4.110 13.329 5.730 1.00 95.38 202 LYS A N 1
ATOM 1575 C CA . LYS A 1 202 ? -3.218 14.127 4.883 1.00 95.38 202 LYS A CA 1
ATOM 1576 C C . LYS A 1 202 ? -2.429 15.170 5.668 1.00 95.38 202 LYS A C 1
ATOM 1578 O O . LYS A 1 202 ? -1.239 15.325 5.400 1.00 95.38 202 LYS A O 1
ATOM 1583 N N . ARG A 1 203 ? -3.055 15.865 6.625 1.00 95.56 203 ARG A N 1
ATOM 1584 C CA . ARG A 1 203 ? -2.369 16.868 7.461 1.00 95.56 203 ARG A CA 1
ATOM 1585 C C . ARG A 1 203 ? -1.353 16.229 8.408 1.00 95.56 203 ARG A C 1
ATOM 1587 O O . ARG A 1 203 ? -0.272 16.784 8.578 1.00 95.56 203 ARG A O 1
ATOM 1594 N N . LEU A 1 204 ? -1.666 15.049 8.953 1.00 98.06 204 LEU A N 1
ATOM 1595 C CA . LEU A 1 204 ? -0.729 14.273 9.763 1.00 98.06 204 LEU A CA 1
ATOM 1596 C C . LEU A 1 204 ? 0.494 13.863 8.936 1.00 98.06 204 LEU A C 1
ATOM 1598 O O . LEU A 1 204 ? 1.619 14.161 9.329 1.00 98.06 204 LEU A O 1
ATOM 1602 N N . CYS A 1 205 ? 0.272 13.263 7.761 1.00 97.75 205 CYS A N 1
ATOM 1603 C CA . CYS A 1 205 ? 1.345 12.877 6.843 1.00 97.75 205 CYS A CA 1
ATOM 1604 C C . CYS A 1 205 ? 2.211 14.082 6.453 1.00 97.75 205 CYS A C 1
ATOM 1606 O O . CYS A 1 205 ? 3.429 14.031 6.578 1.00 97.75 205 CYS A O 1
ATOM 1608 N N . ALA A 1 206 ? 1.584 15.193 6.049 1.00 95.75 206 ALA A N 1
ATOM 1609 C CA . ALA A 1 206 ? 2.296 16.384 5.596 1.00 95.75 206 ALA A CA 1
ATOM 1610 C C . ALA A 1 206 ? 3.251 16.953 6.655 1.00 95.75 206 ALA A C 1
ATOM 1612 O O . ALA A 1 206 ? 4.315 17.454 6.294 1.00 95.75 206 ALA A O 1
ATOM 1613 N N . LEU A 1 207 ? 2.884 16.870 7.939 1.00 96.00 207 LEU A N 1
ATOM 1614 C CA . LEU A 1 207 ? 3.730 17.309 9.046 1.00 96.00 207 LEU A CA 1
ATOM 1615 C C . LEU A 1 207 ? 4.815 16.275 9.382 1.00 96.00 207 LEU A C 1
ATOM 1617 O O . LEU A 1 207 ? 5.985 16.630 9.506 1.00 96.00 207 LEU A O 1
ATOM 1621 N N . ALA A 1 208 ? 4.442 14.996 9.464 1.00 96.50 208 ALA A N 1
ATOM 1622 C CA . ALA A 1 208 ? 5.344 13.883 9.760 1.00 96.50 208 ALA A CA 1
ATOM 1623 C C . ALA A 1 208 ? 6.485 13.739 8.734 1.00 96.50 208 ALA A C 1
ATOM 1625 O O . ALA A 1 208 ? 7.610 13.388 9.084 1.00 96.50 208 ALA A O 1
ATOM 1626 N N . GLU A 1 209 ? 6.208 14.040 7.466 1.00 93.62 209 GLU A N 1
ATOM 1627 C CA . GLU A 1 209 ? 7.157 13.899 6.358 1.00 93.62 209 GLU A CA 1
ATOM 1628 C C . GLU A 1 209 ? 8.198 15.022 6.282 1.00 93.62 209 GLU A C 1
ATOM 1630 O O . GLU A 1 209 ? 9.200 14.842 5.587 1.00 93.62 209 GLU A O 1
ATOM 1635 N N . GLN A 1 210 ? 7.988 16.152 6.977 1.00 91.44 210 GLN A N 1
ATOM 1636 C CA . GLN A 1 210 ? 8.966 17.252 7.002 1.00 91.44 210 GLN A CA 1
ATOM 1637 C C . GLN A 1 210 ? 10.284 16.813 7.644 1.00 91.44 210 GLN A C 1
ATOM 1639 O O . GLN A 1 210 ? 11.351 17.234 7.207 1.00 91.44 210 GLN A O 1
ATOM 1644 N N . ASP A 1 211 ? 10.199 15.933 8.642 1.00 90.62 211 ASP A N 1
ATOM 1645 C CA . ASP A 1 211 ? 11.348 15.284 9.255 1.00 90.62 211 ASP A CA 1
ATOM 1646 C C . ASP A 1 211 ? 10.994 13.837 9.616 1.00 90.62 211 ASP A C 1
ATOM 1648 O O . ASP A 1 211 ? 10.396 13.535 10.648 1.00 90.62 211 ASP A O 1
ATOM 1652 N N . ARG A 1 212 ? 11.376 12.903 8.746 1.00 91.81 212 ARG A N 1
ATOM 1653 C CA . ARG A 1 212 ? 11.063 11.475 8.909 1.00 91.81 212 ARG A CA 1
ATOM 1654 C C . ARG A 1 212 ? 11.735 10.825 10.112 1.00 91.81 212 ARG A C 1
ATOM 1656 O O . ARG A 1 212 ? 11.273 9.763 10.542 1.00 91.81 212 ARG A O 1
ATOM 1663 N N . ALA A 1 213 ? 12.824 11.405 10.610 1.00 89.19 213 ALA A N 1
ATOM 1664 C CA . ALA A 1 213 ? 13.557 10.877 11.750 1.00 89.19 213 ALA A CA 1
ATOM 1665 C C . ALA A 1 213 ? 12.932 11.367 13.058 1.00 89.19 213 ALA A C 1
ATOM 1667 O O . ALA A 1 213 ? 12.659 10.555 13.942 1.00 89.19 213 ALA A O 1
ATOM 1668 N N . TYR A 1 214 ? 12.657 12.670 13.157 1.00 89.88 214 TYR A N 1
ATOM 1669 C CA . TYR A 1 214 ? 12.198 13.283 14.401 1.00 89.88 214 TYR A CA 1
ATOM 1670 C C . TYR A 1 214 ? 10.684 13.455 14.488 1.00 89.88 214 TYR A C 1
ATOM 1672 O O . TYR A 1 214 ? 10.145 13.340 15.581 1.00 89.88 214 TYR A O 1
ATOM 1680 N N . TYR A 1 215 ? 9.974 13.686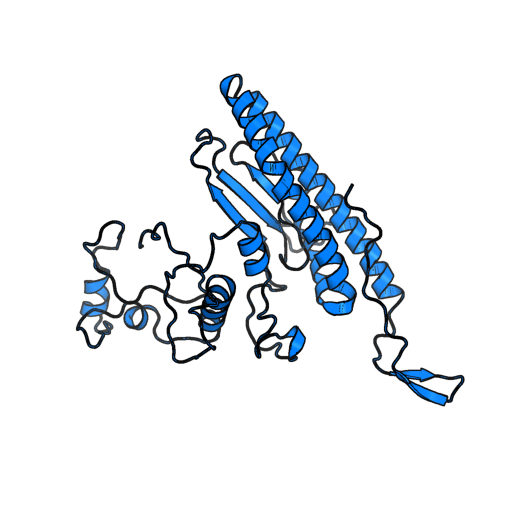 13.383 1.00 94.00 215 TYR A N 1
ATOM 1681 C CA . TYR A 1 215 ? 8.514 13.866 13.389 1.00 94.00 215 TYR A CA 1
ATOM 1682 C C . TYR A 1 215 ? 7.803 12.571 12.989 1.00 94.00 215 TYR A C 1
ATOM 1684 O O . TYR A 1 215 ? 6.870 12.123 13.655 1.00 94.00 215 TYR A O 1
ATOM 1692 N N . GLY A 1 216 ? 8.273 11.936 11.915 1.00 95.00 216 GLY A N 1
ATOM 1693 C CA . GLY A 1 216 ? 7.605 10.783 11.320 1.00 95.00 216 GLY A CA 1
ATOM 1694 C C . GLY A 1 216 ? 7.727 9.482 12.108 1.00 95.00 216 GLY A C 1
ATOM 1695 O O . GLY A 1 216 ? 6.760 8.726 12.191 1.00 95.00 216 GLY A O 1
ATOM 1696 N N . ALA A 1 217 ? 8.882 9.212 12.724 1.00 94.25 217 ALA A N 1
ATOM 1697 C CA . ALA A 1 217 ? 9.177 7.905 13.319 1.00 94.25 217 ALA A CA 1
ATOM 1698 C C . ALA A 1 217 ? 8.147 7.456 14.374 1.00 94.25 217 ALA A C 1
ATOM 1700 O O . ALA A 1 217 ? 7.700 6.308 14.342 1.00 94.25 217 ALA A O 1
ATOM 1701 N N . GLY A 1 218 ? 7.721 8.353 15.269 1.00 96.44 218 GLY A N 1
ATOM 1702 C CA . GLY A 1 218 ? 6.694 8.051 16.271 1.00 96.44 218 GLY A CA 1
ATOM 1703 C C . GLY A 1 218 ? 5.327 7.743 15.667 1.00 96.44 218 GLY A C 1
ATOM 1704 O O . GLY A 1 218 ? 4.666 6.795 16.092 1.00 96.44 218 GLY A O 1
ATOM 1705 N N . VAL A 1 219 ? 4.934 8.495 14.635 1.00 98.12 219 VAL A N 1
ATOM 1706 C CA . VAL A 1 219 ? 3.682 8.278 13.893 1.00 98.12 219 VAL A CA 1
ATOM 1707 C C . VAL A 1 219 ? 3.702 6.916 13.198 1.00 98.12 219 VAL A C 1
ATOM 1709 O O . VAL A 1 219 ? 2.748 6.151 13.328 1.00 98.12 219 VAL A O 1
ATOM 1712 N N . ARG A 1 220 ? 4.815 6.571 12.530 1.00 96.81 220 ARG A N 1
ATOM 1713 C CA . ARG A 1 220 ? 4.996 5.254 11.893 1.00 96.81 220 ARG A CA 1
ATOM 1714 C C . ARG A 1 220 ? 4.859 4.117 12.898 1.00 96.81 220 ARG A C 1
ATOM 1716 O O . ARG A 1 220 ? 4.134 3.162 12.645 1.00 96.81 220 ARG A O 1
ATOM 1723 N N . ASN A 1 221 ? 5.529 4.235 14.043 1.00 97.00 221 ASN A N 1
ATOM 1724 C CA . ASN A 1 221 ? 5.516 3.201 15.076 1.00 97.00 221 ASN A CA 1
ATOM 1725 C C . ASN A 1 221 ? 4.112 2.982 15.654 1.00 97.00 221 ASN A C 1
ATOM 1727 O O . ASN A 1 221 ? 3.715 1.839 15.881 1.00 97.00 221 ASN A O 1
ATOM 1731 N N . TYR A 1 222 ? 3.353 4.060 15.873 1.00 98.38 222 TYR A N 1
ATOM 1732 C CA . TYR A 1 222 ? 1.976 3.959 16.349 1.00 98.38 222 TYR A CA 1
ATOM 1733 C C . TYR A 1 222 ? 1.079 3.233 15.339 1.00 98.38 222 TYR A C 1
ATOM 1735 O O . TYR A 1 222 ? 0.390 2.278 15.705 1.00 98.38 222 TYR A O 1
ATOM 1743 N N . TRP A 1 223 ? 1.125 3.634 14.063 1.00 98.25 223 TRP A N 1
ATOM 1744 C CA . TRP A 1 223 ? 0.309 2.996 13.030 1.00 98.25 223 TRP A CA 1
ATOM 1745 C C . TRP A 1 223 ? 0.703 1.552 12.759 1.00 98.25 223 TRP A C 1
ATOM 1747 O O . TRP A 1 223 ? -0.190 0.721 12.625 1.00 98.25 223 TRP A O 1
ATOM 1757 N N . GLN A 1 224 ? 1.997 1.223 12.779 1.00 97.56 224 GLN A N 1
ATOM 1758 C CA . GLN A 1 224 ? 2.441 -0.166 12.658 1.00 97.56 224 GLN A CA 1
ATOM 1759 C C . GLN A 1 224 ? 1.837 -1.037 13.765 1.00 97.56 224 GLN A C 1
ATOM 1761 O O . GLN A 1 224 ? 1.307 -2.106 13.482 1.00 97.56 224 GLN A O 1
ATOM 1766 N N . GLY A 1 225 ? 1.844 -0.571 15.017 1.00 97.69 225 GLY A N 1
ATOM 1767 C CA . GLY A 1 225 ? 1.249 -1.341 16.107 1.00 97.69 225 GLY A CA 1
ATOM 1768 C C . GLY A 1 225 ? -0.279 -1.466 16.006 1.00 97.69 225 GLY A C 1
ATOM 1769 O O . GLY A 1 225 ? -0.836 -2.497 16.388 1.00 97.69 225 GLY A O 1
ATOM 1770 N N . MET A 1 226 ? -0.969 -0.462 15.451 1.00 98.12 226 MET A N 1
ATOM 1771 C CA . MET A 1 226 ? -2.398 -0.573 15.138 1.00 98.12 226 MET A CA 1
ATOM 1772 C C . MET A 1 226 ? -2.656 -1.604 14.030 1.00 98.12 226 MET A C 1
ATOM 1774 O O . MET A 1 226 ? -3.566 -2.421 14.162 1.00 98.12 226 MET A O 1
ATOM 1778 N N . GLU A 1 227 ? -1.846 -1.606 12.973 1.00 98.38 227 GLU A N 1
ATOM 1779 C CA . GLU A 1 227 ? -1.939 -2.573 11.872 1.00 98.38 227 GLU A CA 1
ATOM 1780 C C . GLU A 1 227 ? -1.650 -3.996 12.333 1.00 98.38 227 GLU A C 1
ATOM 1782 O O . GLU A 1 227 ? -2.405 -4.901 11.989 1.00 98.38 227 GLU A O 1
ATOM 1787 N N . ASP A 1 228 ? -0.628 -4.194 13.165 1.00 98.00 228 ASP A N 1
ATOM 1788 C CA . ASP A 1 228 ? -0.300 -5.500 13.736 1.00 98.00 228 ASP A CA 1
ATOM 1789 C C . ASP A 1 228 ? -1.478 -6.056 14.555 1.00 98.00 228 ASP A C 1
ATOM 1791 O O . ASP A 1 228 ? -1.828 -7.234 14.428 1.00 98.00 228 ASP A O 1
ATOM 1795 N N . LYS A 1 229 ? -2.144 -5.204 15.351 1.00 97.25 229 LYS A N 1
ATOM 1796 C CA . LYS A 1 229 ? -3.349 -5.581 16.109 1.00 97.25 229 LYS A CA 1
ATOM 1797 C C . LYS A 1 229 ? -4.503 -5.958 15.177 1.00 97.25 229 LYS A C 1
ATOM 1799 O O . LYS A 1 229 ? -5.107 -7.013 15.366 1.00 97.25 229 LYS A O 1
ATOM 1804 N N . LEU A 1 230 ? -4.783 -5.134 14.165 1.00 98.06 230 LEU A N 1
ATOM 1805 C CA . LEU A 1 230 ? -5.843 -5.400 13.188 1.00 98.06 230 LEU A CA 1
ATOM 1806 C C . LEU A 1 230 ? -5.576 -6.702 12.420 1.00 98.06 230 LEU A C 1
ATOM 1808 O O . LEU A 1 230 ? -6.465 -7.541 12.311 1.00 98.06 230 LEU A O 1
ATOM 1812 N N . LEU A 1 231 ? -4.351 -6.917 11.939 1.00 97.88 231 LEU A N 1
ATOM 1813 C CA . LEU A 1 231 ? -3.952 -8.133 11.224 1.00 97.88 231 LEU A CA 1
ATOM 1814 C C . LEU A 1 231 ? -4.087 -9.392 12.091 1.00 97.88 231 LEU A C 1
ATOM 1816 O O . LEU A 1 231 ? -4.472 -10.443 11.578 1.00 97.88 231 LEU A O 1
ATOM 1820 N N . ALA A 1 232 ? -3.795 -9.294 13.391 1.00 97.75 232 ALA A N 1
ATOM 1821 C CA . ALA A 1 232 ? -3.949 -10.405 14.326 1.00 97.75 232 ALA A CA 1
ATOM 1822 C C . ALA A 1 232 ? -5.423 -10.711 14.656 1.00 97.75 232 ALA A C 1
ATOM 1824 O O . ALA A 1 232 ? -5.800 -11.876 14.788 1.00 97.75 232 ALA A O 1
ATOM 1825 N N . GLU A 1 233 ? -6.262 -9.682 14.790 1.00 97.31 233 GLU A N 1
ATOM 1826 C CA . GLU A 1 233 ? -7.668 -9.817 15.185 1.00 97.31 233 GLU A CA 1
ATOM 1827 C C . GLU A 1 233 ? -8.583 -10.222 14.019 1.00 97.31 233 GLU A C 1
ATOM 1829 O O . GLU A 1 233 ? -9.462 -11.078 14.176 1.00 97.31 233 GLU A O 1
ATOM 1834 N N . TYR A 1 234 ? -8.382 -9.624 12.841 1.00 97.38 234 TYR A N 1
ATOM 1835 C CA . TYR A 1 234 ? -9.339 -9.674 11.735 1.00 97.38 234 TYR A CA 1
ATOM 1836 C C . TYR A 1 234 ? -9.705 -11.088 11.238 1.00 97.38 234 TYR A C 1
ATOM 1838 O O . TYR A 1 234 ? -10.874 -11.309 10.912 1.00 97.38 234 TYR A O 1
ATOM 1846 N N . PRO A 1 235 ? -8.809 -12.098 11.242 1.00 96.38 235 PRO A N 1
ATOM 1847 C CA . PRO A 1 235 ? -9.200 -13.478 10.935 1.00 96.38 235 PRO A CA 1
ATOM 1848 C C . PRO A 1 235 ? -10.319 -14.021 11.841 1.00 96.38 235 PRO A C 1
ATOM 1850 O O . PRO A 1 235 ? -11.208 -14.744 11.379 1.00 96.38 235 PRO A O 1
ATOM 1853 N N . SER A 1 236 ? -10.324 -13.642 13.124 1.00 97.50 236 SER A N 1
ATOM 1854 C CA . SER A 1 236 ? -11.380 -14.038 14.068 1.00 97.50 236 SER A CA 1
ATOM 1855 C C . SER A 1 236 ? -12.694 -13.306 13.783 1.00 97.50 236 SER A C 1
ATOM 1857 O O . SER A 1 236 ? -13.765 -13.908 13.877 1.00 97.50 236 SER A O 1
ATOM 1859 N N . VAL A 1 237 ? -12.615 -12.036 13.371 1.00 98.12 237 VAL A N 1
ATOM 1860 C CA . VAL A 1 237 ? -13.767 -11.232 12.925 1.00 98.12 237 VAL A CA 1
ATOM 1861 C C . VAL A 1 237 ? -14.419 -11.877 11.701 1.00 98.12 237 VAL A C 1
ATOM 1863 O O . VAL A 1 237 ? -15.624 -12.125 11.704 1.00 98.12 237 VAL A O 1
ATOM 1866 N N . LEU A 1 238 ? -13.627 -12.248 10.690 1.00 97.44 238 LEU A N 1
ATOM 1867 C CA . LEU A 1 238 ? -14.129 -12.926 9.489 1.00 97.44 238 LEU A CA 1
ATOM 1868 C C . LEU A 1 238 ? -14.744 -14.292 9.808 1.00 97.44 238 LEU A C 1
ATOM 1870 O O . LEU A 1 238 ? -15.818 -14.605 9.299 1.00 97.44 238 LEU A O 1
ATOM 1874 N N . THR A 1 239 ? -14.116 -15.076 10.689 1.00 96.56 239 THR A N 1
ATOM 1875 C CA . THR A 1 239 ? -14.648 -16.381 11.120 1.00 96.56 239 THR A CA 1
ATOM 1876 C C . THR A 1 239 ? -16.015 -16.230 11.788 1.00 96.56 239 THR A C 1
ATOM 1878 O O . THR A 1 239 ? -16.952 -16.973 11.485 1.00 96.56 239 THR A O 1
ATOM 1881 N N . ARG A 1 240 ? -16.161 -15.237 12.674 1.00 97.31 240 ARG A N 1
ATOM 1882 C CA . ARG A 1 240 ? -17.438 -14.938 13.327 1.00 97.31 240 ARG A CA 1
ATOM 1883 C C . ARG A 1 240 ? -18.493 -14.490 12.318 1.00 97.31 240 ARG A C 1
ATOM 1885 O O . ARG A 1 240 ? -19.600 -15.025 12.337 1.00 97.31 240 ARG A O 1
ATOM 1892 N N . ALA A 1 241 ? -18.142 -13.567 11.426 1.00 97.94 241 ALA A N 1
ATOM 1893 C CA . ALA A 1 241 ? -19.040 -13.086 10.384 1.00 97.94 241 ALA A CA 1
ATOM 1894 C C . ALA A 1 241 ? -19.497 -14.221 9.453 1.00 97.94 241 ALA A C 1
ATOM 1896 O O . ALA A 1 241 ? -20.680 -14.315 9.150 1.00 97.94 241 ALA A O 1
ATOM 1897 N N . ALA A 1 242 ? -18.603 -15.137 9.071 1.00 96.88 242 ALA A N 1
ATOM 1898 C CA . ALA A 1 242 ? -18.945 -16.300 8.252 1.00 96.88 242 ALA A CA 1
ATOM 1899 C C . ALA A 1 242 ? -19.921 -17.251 8.969 1.00 96.88 242 ALA A C 1
ATOM 1901 O O . ALA A 1 242 ? -20.858 -17.758 8.350 1.00 96.88 242 ALA A O 1
ATOM 1902 N N . GLY A 1 243 ? -19.745 -17.450 10.281 1.00 96.44 243 GLY A N 1
ATOM 1903 C CA . GLY A 1 243 ? -20.688 -18.207 11.109 1.00 96.44 243 GLY A CA 1
ATOM 1904 C C . GLY A 1 243 ? -22.075 -17.559 11.181 1.00 96.44 243 GLY A C 1
ATOM 1905 O O . GLY A 1 243 ? -23.080 -18.261 11.095 1.00 96.44 243 GLY A O 1
ATOM 1906 N N . MET A 1 244 ? -22.134 -16.226 11.283 1.00 97.44 244 MET A N 1
ATOM 1907 C CA . MET A 1 244 ? -23.389 -15.460 11.255 1.00 97.44 244 MET A CA 1
ATOM 1908 C C . MET A 1 244 ? -24.047 -15.505 9.873 1.00 97.44 244 MET A C 1
ATOM 1910 O O . MET A 1 244 ? -25.251 -15.728 9.780 1.00 97.44 244 MET A O 1
ATOM 1914 N N . TYR A 1 245 ? -23.253 -15.396 8.804 1.00 97.06 245 TYR A N 1
ATOM 1915 C CA . TYR A 1 245 ? -23.723 -15.352 7.418 1.00 97.06 245 TYR A CA 1
ATOM 1916 C C . TYR A 1 245 ? -24.522 -16.600 7.028 1.00 97.06 245 TYR A C 1
ATOM 1918 O O . TYR A 1 245 ? -25.474 -16.518 6.257 1.00 97.06 245 TYR A O 1
ATOM 1926 N N . ALA A 1 246 ? -24.162 -17.761 7.585 1.00 92.44 246 ALA A N 1
ATOM 1927 C CA . ALA A 1 246 ? -24.892 -19.007 7.364 1.00 92.44 246 ALA A CA 1
ATOM 1928 C C . ALA A 1 246 ? -26.340 -18.969 7.895 1.00 92.44 246 ALA A C 1
ATOM 1930 O O . ALA A 1 246 ? -27.186 -19.709 7.395 1.00 92.44 246 ALA A O 1
ATOM 1931 N N . ALA A 1 247 ? -26.617 -18.132 8.900 1.00 95.31 247 ALA A N 1
ATOM 1932 C CA . ALA A 1 247 ? -27.939 -17.965 9.497 1.00 95.31 247 ALA A CA 1
ATOM 1933 C C . ALA A 1 247 ? -28.670 -16.713 8.978 1.00 95.31 247 ALA A C 1
ATOM 1935 O O . ALA A 1 247 ? -29.854 -16.798 8.659 1.00 95.31 247 ALA A O 1
ATOM 1936 N N . SER A 1 248 ? -27.968 -15.579 8.892 1.00 97.75 248 SER A N 1
ATOM 1937 C CA . SER A 1 248 ? -28.485 -14.281 8.444 1.00 97.75 248 SER A CA 1
ATOM 1938 C C . SER A 1 248 ? -27.367 -13.489 7.745 1.00 97.75 248 SER A C 1
ATOM 1940 O O . SER A 1 248 ? -26.444 -13.001 8.410 1.00 97.75 248 SER A O 1
ATOM 1942 N N . PRO A 1 249 ? -27.396 -13.374 6.403 1.00 97.75 249 PRO A N 1
ATOM 1943 C CA . PRO A 1 249 ? -26.486 -12.506 5.658 1.00 97.75 249 PRO A CA 1
ATOM 1944 C C . PRO A 1 249 ? -26.541 -11.044 6.111 1.00 97.75 249 PRO A C 1
ATOM 1946 O O . PRO A 1 249 ? -25.504 -10.383 6.142 1.00 97.75 249 PRO A O 1
ATOM 1949 N N . GLU A 1 250 ? -27.728 -10.558 6.478 1.00 98.25 250 GLU A N 1
ATOM 1950 C CA . GLU A 1 250 ? -27.949 -9.203 6.975 1.00 98.25 250 GLU A CA 1
ATOM 1951 C C . GLU A 1 250 ? -27.230 -8.966 8.311 1.00 98.25 250 GLU A C 1
ATOM 1953 O O . GLU A 1 250 ? -26.486 -7.995 8.426 1.00 98.25 250 GLU A O 1
ATOM 1958 N N . ASP A 1 251 ? -27.348 -9.884 9.277 1.00 98.25 251 ASP A N 1
ATOM 1959 C CA . ASP A 1 251 ? -26.686 -9.746 10.585 1.00 98.25 251 ASP A CA 1
ATOM 1960 C C . ASP A 1 251 ? -25.155 -9.781 10.431 1.00 98.25 251 ASP A C 1
ATOM 1962 O O . ASP A 1 251 ? -24.424 -9.076 11.126 1.00 98.25 251 ASP A O 1
ATOM 1966 N N . ALA A 1 252 ? -24.642 -10.606 9.509 1.00 98.44 252 ALA A N 1
ATOM 1967 C CA . ALA A 1 252 ? -23.213 -10.652 9.204 1.00 98.44 252 ALA A CA 1
ATOM 1968 C C . ALA A 1 252 ? -22.715 -9.349 8.557 1.00 98.44 252 ALA A C 1
ATOM 1970 O O . ALA A 1 252 ? -21.602 -8.904 8.855 1.00 98.44 252 ALA A O 1
ATOM 1971 N N . ALA A 1 253 ? -23.528 -8.739 7.689 1.00 98.69 253 ALA A N 1
ATOM 1972 C CA . ALA A 1 253 ? -23.239 -7.443 7.085 1.00 98.69 253 ALA A CA 1
ATOM 1973 C C . ALA A 1 253 ? -23.249 -6.318 8.127 1.00 98.69 253 ALA A C 1
ATOM 1975 O O . ALA A 1 253 ? -22.334 -5.493 8.133 1.00 98.69 253 ALA A O 1
ATOM 1976 N N . GLU A 1 254 ? -24.224 -6.317 9.039 1.00 98.69 254 GLU A N 1
ATOM 1977 C CA . GLU A 1 254 ? -24.300 -5.376 10.160 1.00 98.69 254 GLU A CA 1
ATOM 1978 C C . GLU A 1 254 ? -23.070 -5.510 11.065 1.00 98.69 254 GLU A C 1
ATOM 1980 O O . GLU A 1 254 ? -22.355 -4.532 11.267 1.00 98.69 254 GLU A O 1
ATOM 1985 N N . TYR A 1 255 ? -22.729 -6.731 11.487 1.00 98.69 255 TYR A N 1
ATOM 1986 C CA . TYR A 1 255 ? -21.554 -6.996 12.322 1.00 98.69 255 TYR A CA 1
ATOM 1987 C C . TYR A 1 255 ? -20.237 -6.509 11.690 1.00 98.69 255 TYR A C 1
ATOM 1989 O O . TYR A 1 255 ? -19.411 -5.884 12.360 1.00 98.69 255 TYR A O 1
ATOM 1997 N N . LEU A 1 256 ? -20.019 -6.780 10.397 1.00 98.69 256 LEU A N 1
ATOM 1998 C CA . LEU A 1 256 ? -18.818 -6.303 9.703 1.00 98.69 256 LEU A CA 1
ATOM 1999 C C . LEU A 1 256 ? -18.837 -4.790 9.488 1.00 98.69 256 LEU A C 1
ATOM 2001 O O . LEU A 1 256 ? -17.779 -4.165 9.555 1.00 98.69 256 LEU A O 1
ATOM 2005 N N . THR A 1 257 ? -20.013 -4.204 9.255 1.00 98.75 257 THR A N 1
ATOM 2006 C CA . THR A 1 257 ? -20.166 -2.751 9.142 1.00 98.75 257 THR A CA 1
ATOM 2007 C C . THR A 1 257 ? -19.797 -2.087 10.463 1.00 98.75 257 THR A C 1
ATOM 2009 O O . THR A 1 257 ? -18.927 -1.225 10.457 1.00 98.75 257 THR A O 1
ATOM 2012 N N . GLU A 1 258 ? -20.342 -2.545 11.593 1.00 98.69 258 GLU A N 1
ATOM 2013 C CA . GLU A 1 258 ? -20.016 -2.026 12.928 1.00 98.69 258 GLU A CA 1
ATOM 2014 C C . GLU A 1 258 ? -18.520 -2.138 13.256 1.00 98.69 258 GLU A C 1
ATOM 2016 O O . GLU A 1 258 ? -17.917 -1.189 13.764 1.00 98.69 258 GLU A O 1
ATOM 2021 N N . TYR A 1 259 ? -17.895 -3.279 12.935 1.00 98.62 259 TYR A N 1
ATOM 2022 C CA . TYR A 1 259 ? -16.452 -3.449 13.120 1.00 98.62 259 TYR A CA 1
ATOM 2023 C C . TYR A 1 259 ? -15.656 -2.439 12.280 1.00 98.62 259 TYR A C 1
ATOM 2025 O O . TYR A 1 259 ? -14.767 -1.755 12.796 1.00 98.62 259 TYR A O 1
ATOM 2033 N N . THR A 1 260 ? -15.979 -2.321 10.987 1.00 98.56 260 THR A N 1
ATOM 2034 C CA . THR A 1 260 ? -15.288 -1.403 10.075 1.00 98.56 260 THR A CA 1
ATOM 2035 C C . THR A 1 260 ? -15.496 0.058 10.482 1.00 98.56 260 THR A C 1
ATOM 2037 O O . THR A 1 260 ? -14.516 0.806 10.516 1.00 98.56 260 THR A O 1
ATOM 2040 N N . THR A 1 261 ? -16.716 0.479 10.832 1.00 98.56 261 THR A N 1
ATOM 2041 C CA . THR A 1 261 ? -16.975 1.859 11.270 1.00 98.56 261 THR A CA 1
ATOM 2042 C C . THR A 1 261 ? -16.274 2.166 12.587 1.00 98.56 261 THR A C 1
ATOM 2044 O O . THR A 1 261 ? -15.646 3.215 12.692 1.00 98.56 261 THR A O 1
ATOM 2047 N N . GLY A 1 262 ? -16.269 1.238 13.550 1.00 98.50 262 GLY A N 1
ATOM 2048 C CA . GLY A 1 262 ? -15.545 1.411 14.812 1.00 98.50 262 GLY A CA 1
ATOM 2049 C C . GLY A 1 262 ? -14.032 1.568 14.614 1.00 98.50 262 GLY A C 1
ATOM 2050 O O . GLY A 1 262 ? -13.413 2.463 15.197 1.00 98.50 262 GLY A O 1
ATOM 2051 N N . ALA A 1 263 ? -13.428 0.755 13.738 1.00 98.44 263 ALA A N 1
ATOM 2052 C CA . ALA A 1 263 ? -12.011 0.883 13.389 1.00 98.44 263 ALA A CA 1
ATOM 2053 C C . ALA A 1 263 ? -11.705 2.225 12.697 1.00 98.44 263 ALA A C 1
ATOM 2055 O O . ALA A 1 263 ? -10.702 2.871 13.008 1.00 98.44 263 ALA A O 1
ATOM 2056 N N . GLN A 1 264 ? -12.584 2.667 11.794 1.00 98.62 264 GLN A N 1
ATOM 2057 C CA . GLN A 1 264 ? -12.479 3.948 11.094 1.00 98.62 264 GLN A CA 1
ATOM 2058 C C . GLN A 1 264 ? -12.613 5.150 12.034 1.00 98.62 264 GLN A C 1
ATOM 2060 O O . GLN A 1 264 ? -11.783 6.057 11.986 1.00 98.62 264 GLN A O 1
ATOM 2065 N N . GLU A 1 265 ? -13.611 5.162 12.913 1.00 98.50 265 GLU A N 1
ATOM 2066 C CA . GLU A 1 265 ? -13.824 6.233 13.891 1.00 98.50 265 GLU A CA 1
ATOM 2067 C C . GLU A 1 265 ? -12.644 6.355 14.855 1.00 98.50 265 GLU A C 1
ATOM 2069 O O . GLU A 1 265 ? -12.166 7.465 15.110 1.00 98.50 265 GLU A O 1
ATOM 2074 N N . LYS A 1 266 ? -12.120 5.217 15.333 1.00 97.94 266 LYS A N 1
ATOM 2075 C CA . LYS A 1 266 ? -10.910 5.189 16.158 1.00 97.94 266 LYS A CA 1
ATOM 2076 C C . LYS A 1 266 ? -9.714 5.763 15.399 1.00 97.94 266 LYS A C 1
ATOM 2078 O O . LYS A 1 266 ? -9.084 6.695 15.888 1.00 97.94 266 LYS A O 1
ATOM 2083 N N . ALA A 1 267 ? -9.440 5.269 14.192 1.00 98.44 267 ALA A N 1
ATOM 2084 C CA . ALA A 1 267 ? -8.317 5.739 13.382 1.00 98.44 267 ALA A CA 1
ATOM 2085 C C . ALA A 1 267 ? -8.414 7.238 13.060 1.00 98.44 267 ALA A C 1
ATOM 2087 O O . ALA A 1 267 ? -7.416 7.952 13.118 1.00 98.44 267 ALA A O 1
ATOM 2088 N N . PHE A 1 268 ? -9.618 7.734 12.764 1.00 98.50 268 PHE A N 1
ATOM 2089 C CA . PHE A 1 268 ? -9.866 9.154 12.539 1.00 98.50 268 PHE A CA 1
ATOM 2090 C C . PHE A 1 268 ? -9.579 9.986 13.793 1.00 98.50 268 PHE A C 1
ATOM 2092 O O . PHE A 1 268 ? -8.885 11.002 13.720 1.00 98.50 268 PHE A O 1
ATOM 2099 N N . LYS A 1 269 ? -10.073 9.554 14.958 1.00 98.31 269 LYS A N 1
ATOM 2100 C CA . LYS A 1 269 ? -9.795 10.216 16.238 1.00 98.31 269 LYS A CA 1
ATOM 2101 C C . LYS A 1 269 ? -8.294 10.239 16.540 1.00 98.31 269 LYS A C 1
ATOM 2103 O O . LYS A 1 269 ? -7.759 11.297 16.866 1.00 98.31 269 LYS A O 1
ATOM 2108 N N . ASP A 1 270 ? -7.624 9.103 16.383 1.00 98.56 270 ASP A N 1
ATOM 2109 C CA . ASP A 1 270 ? -6.197 8.962 16.665 1.00 98.56 270 ASP A CA 1
ATOM 2110 C C . ASP A 1 270 ? -5.352 9.806 15.703 1.00 98.56 270 ASP A C 1
ATOM 2112 O O . ASP A 1 270 ? -4.431 10.485 16.141 1.00 98.56 270 ASP A O 1
ATOM 2116 N N . ALA A 1 271 ? -5.703 9.867 14.413 1.00 98.50 271 ALA A N 1
ATOM 2117 C CA . ALA A 1 271 ? -5.006 10.713 13.444 1.00 98.50 271 ALA A CA 1
ATOM 2118 C C . ALA A 1 271 ? -5.077 12.202 13.812 1.00 98.50 271 ALA A C 1
ATOM 2120 O O . ALA A 1 271 ? -4.099 12.935 13.652 1.00 98.50 271 ALA A O 1
ATOM 2121 N N . ASN A 1 272 ? -6.222 12.651 14.332 1.00 98.38 272 ASN A N 1
ATOM 2122 C CA . ASN A 1 272 ? -6.385 14.019 14.811 1.00 98.38 272 ASN A CA 1
ATOM 2123 C C . ASN A 1 272 ? -5.556 14.285 16.077 1.00 98.38 272 ASN A C 1
ATOM 2125 O O . ASN A 1 272 ? -4.853 15.292 16.122 1.00 98.38 272 ASN A O 1
ATOM 2129 N N . ALA A 1 273 ? -5.566 13.367 17.048 1.00 98.38 273 ALA A N 1
ATOM 2130 C CA . ALA A 1 273 ? -4.759 13.486 18.263 1.00 98.38 273 ALA A CA 1
ATOM 2131 C C . ALA A 1 273 ? -3.249 13.476 17.960 1.00 98.38 273 ALA A C 1
ATOM 2133 O O . ALA A 1 273 ? -2.517 14.337 18.442 1.00 98.38 273 ALA A O 1
ATOM 2134 N N . LEU A 1 274 ? -2.789 12.570 17.090 1.00 98.50 274 LEU A N 1
ATOM 2135 C CA . LEU A 1 274 ? -1.400 12.533 16.623 1.00 98.50 274 LEU A CA 1
ATOM 2136 C C . LEU A 1 274 ? -0.991 13.839 15.951 1.00 98.50 274 LEU A C 1
ATOM 2138 O O . LEU A 1 274 ? 0.113 14.321 16.179 1.00 98.50 274 LEU A O 1
ATOM 2142 N N . PHE A 1 275 ? -1.866 14.414 15.122 1.00 98.38 275 PHE A N 1
ATOM 2143 C CA . PHE A 1 275 ? -1.591 15.691 14.473 1.00 98.38 275 PHE A CA 1
ATOM 2144 C C . PHE A 1 275 ? -1.453 16.825 15.494 1.00 98.38 275 PHE A C 1
ATOM 2146 O O . PHE A 1 275 ? -0.522 17.616 15.384 1.00 98.38 275 PHE A O 1
ATOM 2153 N N . GLU A 1 276 ? -2.348 16.904 16.479 1.00 98.31 276 GLU A N 1
ATOM 2154 C CA . GLU A 1 276 ? -2.304 17.932 17.526 1.00 98.31 276 GLU A CA 1
ATOM 2155 C C . GLU A 1 276 ? -1.038 17.818 18.386 1.00 98.31 276 GLU A C 1
ATOM 2157 O O . GLU A 1 276 ? -0.349 18.816 18.603 1.00 98.31 276 GLU A O 1
ATOM 2162 N N . GLU A 1 277 ? -0.687 16.602 18.814 1.00 98.06 277 GLU A N 1
ATOM 2163 C CA . GLU A 1 277 ? 0.535 16.337 19.580 1.00 98.06 277 GLU A CA 1
ATOM 2164 C C . GLU A 1 277 ? 1.801 16.635 18.770 1.00 98.06 277 GLU A C 1
ATOM 2166 O O . GLU A 1 277 ? 2.729 17.266 19.281 1.00 98.06 277 GLU A O 1
ATOM 2171 N N . LEU A 1 278 ? 1.840 16.218 17.501 1.00 97.25 278 LEU A N 1
ATOM 2172 C CA . LEU A 1 278 ? 2.983 16.463 16.629 1.00 97.25 278 LEU A CA 1
ATOM 2173 C C . LEU A 1 278 ? 3.131 17.951 16.307 1.00 97.25 278 LEU A C 1
ATOM 2175 O O . LEU A 1 278 ? 4.244 18.470 16.305 1.00 97.25 278 LEU A O 1
ATOM 2179 N N . LEU A 1 279 ? 2.025 18.659 16.071 1.00 96.69 279 LEU A N 1
ATOM 2180 C CA . LEU A 1 279 ? 2.046 20.102 15.847 1.00 96.69 279 LEU A CA 1
ATOM 2181 C C . LEU A 1 279 ? 2.585 20.837 17.072 1.00 96.69 279 LEU A C 1
ATOM 2183 O O . LEU A 1 279 ? 3.444 21.705 16.924 1.00 96.69 279 LEU A O 1
ATOM 2187 N N . TRP A 1 280 ? 2.134 20.463 18.272 1.00 95.12 280 TRP A N 1
ATOM 2188 C CA . TRP A 1 280 ? 2.686 21.005 19.509 1.00 95.12 280 TRP A CA 1
ATOM 2189 C C . TRP A 1 280 ? 4.186 20.723 19.631 1.00 95.12 280 TRP A C 1
ATOM 2191 O O . TRP A 1 280 ? 4.962 21.639 19.890 1.00 95.12 280 TRP A O 1
ATOM 2201 N N . TYR A 1 281 ? 4.605 19.481 19.386 1.00 93.00 281 TYR A N 1
ATOM 2202 C CA . TYR A 1 281 ? 6.013 19.098 19.419 1.00 93.00 281 TYR A CA 1
ATOM 2203 C C . TYR A 1 281 ? 6.861 19.953 18.462 1.00 93.00 281 TYR A C 1
ATOM 2205 O O . TYR A 1 281 ? 7.907 20.458 18.863 1.00 93.00 281 TYR A O 1
ATOM 2213 N N . VAL A 1 282 ? 6.386 20.190 17.235 1.00 91.25 282 VAL A N 1
ATOM 2214 C CA . VAL A 1 282 ? 7.053 21.067 16.257 1.00 91.25 282 VAL A CA 1
ATOM 2215 C C . VAL A 1 282 ? 7.107 22.522 16.743 1.00 91.25 282 VAL A C 1
ATOM 2217 O O . VAL A 1 282 ? 8.131 23.181 16.578 1.00 91.25 282 VAL A O 1
ATOM 2220 N N . MET A 1 283 ? 6.037 23.028 17.365 1.00 89.69 283 MET A N 1
ATOM 2221 C CA . MET A 1 283 ? 5.990 24.386 17.926 1.00 89.69 283 MET A CA 1
A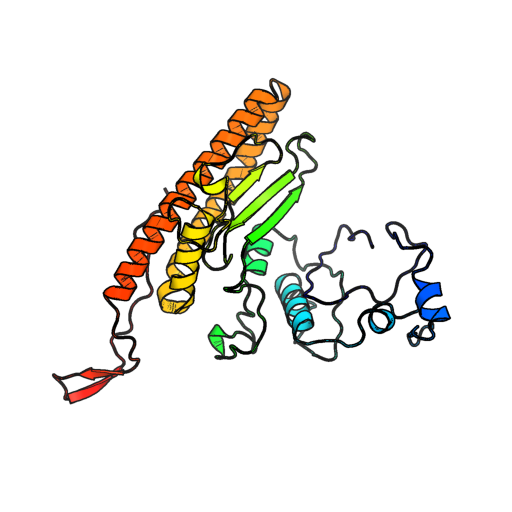TOM 2222 C C . MET A 1 283 ? 6.918 24.581 19.133 1.00 89.69 283 MET A C 1
ATOM 2224 O O . MET A 1 283 ? 7.414 25.685 19.339 1.00 89.69 283 MET A O 1
ATOM 2228 N N . ASP A 1 284 ? 7.141 23.534 19.924 1.00 87.25 284 ASP A N 1
ATOM 2229 C CA . ASP A 1 284 ? 8.045 23.549 21.081 1.00 87.25 284 ASP A CA 1
ATOM 2230 C C . ASP A 1 284 ? 9.520 23.391 20.659 1.00 87.25 284 ASP A C 1
ATOM 2232 O O . ASP A 1 284 ? 10.429 23.865 21.336 1.00 87.25 284 ASP A O 1
ATOM 2236 N N . HIS A 1 285 ? 9.762 22.793 19.486 1.00 80.44 285 HIS A N 1
ATOM 2237 C CA . HIS A 1 285 ? 11.094 22.506 18.946 1.00 80.44 285 HIS A CA 1
ATOM 2238 C C . HIS A 1 285 ? 11.364 23.265 17.638 1.00 80.44 285 HIS A C 1
ATOM 2240 O O . HIS A 1 285 ? 11.782 22.688 16.634 1.00 80.44 285 HIS A O 1
ATOM 2246 N N . THR A 1 286 ? 11.133 24.582 17.638 1.00 73.19 286 THR A N 1
ATOM 2247 C CA . THR A 1 286 ? 11.380 25.435 16.459 1.00 73.19 286 THR A CA 1
ATOM 2248 C C . THR A 1 286 ? 12.860 25.693 16.181 1.00 73.19 286 THR A C 1
ATOM 2250 O O . THR A 1 286 ? 13.200 26.179 15.102 1.00 73.19 286 THR A O 1
ATOM 2253 N N . ASP A 1 287 ? 13.746 25.414 17.143 1.00 64.62 287 ASP A N 1
ATOM 2254 C CA . ASP A 1 287 ? 15.192 25.510 16.936 1.00 64.62 287 ASP A CA 1
ATOM 2255 C C . ASP A 1 287 ? 15.701 24.259 16.210 1.00 64.62 287 ASP A C 1
ATOM 2257 O O . ASP A 1 287 ? 16.184 23.301 16.807 1.00 64.62 287 ASP A O 1
ATOM 2261 N N . THR A 1 288 ? 15.550 24.261 14.886 1.00 57.94 288 THR A N 1
ATOM 2262 C CA . THR A 1 288 ? 15.995 23.170 14.010 1.00 57.94 288 THR A CA 1
ATOM 2263 C C . THR A 1 288 ? 17.480 23.279 13.647 1.00 57.94 288 THR A C 1
ATOM 2265 O O . THR A 1 288 ? 17.942 22.621 12.707 1.00 57.94 288 THR A O 1
ATOM 2268 N N . LEU A 1 289 ? 18.245 24.163 14.301 1.00 57.47 289 LEU A N 1
ATOM 2269 C CA . LEU A 1 289 ? 19.666 24.296 14.015 1.00 57.47 289 LEU A CA 1
ATOM 2270 C C . LEU A 1 289 ? 20.398 23.060 14.531 1.00 57.47 289 LEU A C 1
ATOM 2272 O O . LEU A 1 289 ? 20.307 22.696 15.698 1.00 57.47 289 LEU A O 1
ATOM 2276 N N . LYS A 1 290 ? 21.201 22.443 13.659 1.00 54.59 290 LYS A N 1
ATOM 2277 C CA . LYS A 1 290 ? 22.115 21.351 14.032 1.00 54.59 290 LYS A CA 1
ATOM 2278 C C . LYS A 1 290 ? 23.186 21.806 15.037 1.00 54.59 290 LYS A C 1
ATOM 2280 O O . LYS A 1 290 ? 23.749 20.985 15.753 1.00 54.59 290 LYS A O 1
ATOM 2285 N N . TYR A 1 291 ? 23.443 23.113 15.080 1.00 54.78 291 TYR A N 1
ATOM 2286 C CA . TYR A 1 291 ? 24.381 23.750 15.989 1.00 54.78 291 TYR A CA 1
ATOM 2287 C C . TYR A 1 291 ? 23.722 24.951 16.654 1.00 54.78 291 TYR A C 1
ATOM 2289 O O . TYR A 1 291 ? 23.319 25.892 15.968 1.00 54.78 291 TYR A O 1
ATOM 2297 N N . SER A 1 292 ? 23.675 24.937 17.978 1.00 63.34 292 SER A N 1
ATOM 2298 C CA . SER A 1 292 ? 23.186 26.059 18.771 1.00 63.34 292 SER A CA 1
ATOM 2299 C C . SER A 1 292 ? 24.364 26.853 19.330 1.00 63.34 292 SER A C 1
ATOM 2301 O O . SER A 1 292 ? 25.426 26.307 19.660 1.00 63.34 292 SER A O 1
ATOM 2303 N N . PHE A 1 293 ? 24.190 28.169 19.416 1.00 65.19 293 PHE A N 1
ATOM 2304 C CA . PHE A 1 293 ? 25.138 29.024 20.112 1.00 65.19 293 PHE A CA 1
ATOM 2305 C C . PHE A 1 293 ? 24.823 28.977 21.607 1.00 65.19 293 PHE A C 1
ATOM 2307 O O . PHE A 1 293 ? 23.802 29.497 22.055 1.00 65.19 293 PHE A O 1
ATOM 2314 N N . SER A 1 294 ? 25.706 28.361 22.387 1.00 66.69 294 SER A N 1
ATOM 2315 C CA . SER A 1 294 ? 25.607 28.411 23.843 1.00 66.69 294 SER A CA 1
ATOM 2316 C C . SER A 1 294 ? 26.038 29.796 24.319 1.00 66.69 294 SER A C 1
ATOM 2318 O O . SER A 1 294 ? 27.203 30.165 24.178 1.00 66.69 294 SER A O 1
ATOM 2320 N N . TYR A 1 295 ? 25.116 30.567 24.900 1.00 73.38 295 TYR A N 1
ATOM 2321 C CA . TYR A 1 295 ? 25.440 31.868 25.498 1.00 73.38 295 TYR A CA 1
ATOM 2322 C C . TYR A 1 295 ? 26.300 31.737 26.764 1.00 73.38 295 TYR A C 1
ATOM 2324 O O . TYR A 1 295 ? 27.079 32.642 27.057 1.00 73.38 295 TYR A O 1
ATOM 2332 N N . ASP A 1 296 ? 26.216 30.602 27.465 1.00 71.31 296 ASP A N 1
ATOM 2333 C CA . ASP A 1 296 ? 26.972 30.343 28.696 1.00 71.31 296 ASP A CA 1
ATOM 2334 C C . ASP A 1 296 ? 28.442 30.018 28.419 1.00 71.31 296 ASP A C 1
ATOM 2336 O O . ASP A 1 296 ? 29.332 30.440 29.158 1.00 71.31 296 ASP A O 1
ATOM 2340 N N . THR A 1 297 ? 28.715 29.275 27.343 1.00 77.81 297 THR A N 1
ATOM 2341 C CA . THR A 1 297 ? 30.085 28.898 26.958 1.00 77.81 297 THR A CA 1
ATOM 2342 C C . THR A 1 297 ? 30.631 29.734 25.805 1.00 77.81 297 THR A C 1
ATOM 2344 O O . THR A 1 297 ? 31.821 29.648 25.515 1.00 77.81 297 THR A O 1
ATOM 2347 N N . LEU A 1 298 ? 29.791 30.556 25.164 1.00 77.94 298 LEU A N 1
ATOM 2348 C CA . LEU A 1 298 ? 30.100 31.338 23.960 1.00 77.94 298 LEU A CA 1
ATOM 2349 C C . LEU A 1 298 ? 30.692 30.481 22.830 1.00 77.94 298 LEU A C 1
ATOM 2351 O O . LEU A 1 298 ? 31.539 30.932 22.058 1.00 77.94 298 LEU A O 1
ATOM 2355 N N . THR A 1 299 ? 30.252 29.227 22.740 1.00 72.38 299 THR A N 1
ATOM 2356 C CA . THR A 1 299 ? 30.703 28.265 21.732 1.00 72.38 299 THR A CA 1
ATOM 2357 C C . THR A 1 299 ? 29.531 27.763 20.912 1.00 72.38 299 THR A C 1
ATOM 2359 O O . THR A 1 299 ? 28.443 27.530 21.439 1.00 72.38 299 THR A O 1
ATOM 2362 N N . MET A 1 300 ? 29.791 27.507 19.633 1.00 67.25 300 MET A N 1
ATOM 2363 C CA . MET A 1 300 ? 28.932 26.648 18.826 1.00 67.25 300 MET A CA 1
ATOM 2364 C C . MET A 1 300 ? 29.124 25.206 19.294 1.00 67.25 300 MET A C 1
ATOM 2366 O O . MET A 1 300 ? 30.250 24.704 19.290 1.00 67.25 300 MET A O 1
ATOM 2370 N N . GLY A 1 301 ? 28.042 24.568 19.722 1.00 58.97 301 GLY A N 1
ATOM 2371 C CA . GLY A 1 301 ? 28.008 23.149 20.060 1.00 58.97 301 GLY A CA 1
ATOM 2372 C C . GLY A 1 301 ? 26.874 22.467 19.314 1.00 58.97 301 GLY A C 1
ATOM 2373 O O . GLY A 1 301 ? 25.964 23.139 18.822 1.00 58.97 301 GLY A O 1
ATOM 2374 N N . ASP A 1 302 ? 26.925 21.141 19.228 1.00 54.81 302 ASP A N 1
ATOM 2375 C CA . ASP A 1 302 ? 25.756 20.377 18.804 1.00 54.81 302 ASP A CA 1
ATOM 2376 C C . ASP A 1 302 ? 24.589 20.758 19.722 1.00 54.81 302 ASP A C 1
ATOM 2378 O O . ASP A 1 302 ? 24.714 20.764 20.951 1.00 54.81 302 ASP A O 1
ATOM 2382 N N . THR A 1 303 ? 23.468 21.142 19.122 1.00 59.03 303 THR A N 1
ATOM 2383 C CA . THR A 1 303 ? 22.213 21.343 19.852 1.00 59.03 303 THR A CA 1
ATOM 2384 C C . THR A 1 303 ? 21.897 20.043 20.598 1.00 59.03 303 THR A C 1
ATOM 2386 O O . THR A 1 303 ? 22.172 18.973 20.040 1.00 59.03 303 THR A O 1
ATOM 2389 N N . PRO A 1 304 ? 21.368 20.073 21.842 1.00 55.84 304 PRO A N 1
ATOM 2390 C CA . PRO A 1 304 ? 20.930 18.855 22.514 1.00 55.84 304 PRO A CA 1
ATOM 2391 C C . PRO A 1 304 ? 20.115 18.022 21.530 1.00 55.84 304 PRO A C 1
ATOM 2393 O O . PRO A 1 304 ? 19.176 18.544 20.932 1.00 55.84 304 PRO A O 1
ATOM 2396 N N . THR A 1 305 ? 20.527 16.774 21.293 1.00 62.34 305 THR A N 1
ATOM 2397 C CA . THR A 1 305 ? 19.888 15.906 20.301 1.00 62.34 305 THR A CA 1
ATOM 2398 C C . THR A 1 305 ? 18.410 15.796 20.648 1.00 62.34 305 THR A C 1
ATOM 2400 O O . THR A 1 305 ? 18.055 15.127 21.621 1.00 62.34 305 THR A O 1
ATOM 2403 N N . GLN A 1 306 ? 17.566 16.500 19.898 1.00 72.25 306 GLN A N 1
ATOM 2404 C CA . GLN A 1 306 ? 16.119 16.469 20.042 1.00 72.25 306 GLN A CA 1
ATOM 2405 C C . GLN A 1 306 ? 15.673 15.004 19.987 1.00 72.25 306 GLN A C 1
ATOM 2407 O O . GLN A 1 306 ? 16.005 14.296 19.048 1.00 72.25 306 GLN A O 1
ATOM 2412 N N . ALA A 1 307 ? 14.992 14.494 21.010 1.00 84.50 307 ALA A N 1
ATOM 2413 C CA . ALA A 1 307 ? 14.511 13.112 20.966 1.00 84.50 307 ALA A CA 1
ATOM 2414 C C . ALA A 1 307 ? 13.365 13.012 19.946 1.00 84.50 307 ALA A C 1
ATOM 2416 O O . ALA A 1 307 ? 12.537 13.922 19.943 1.00 84.50 307 ALA A O 1
ATOM 2417 N N . PRO A 1 308 ? 13.265 11.951 19.119 1.00 90.31 308 PRO A N 1
ATOM 2418 C CA . PRO A 1 308 ? 12.144 11.786 18.194 1.00 90.31 308 PRO A CA 1
ATOM 2419 C C . PRO A 1 308 ? 10.787 11.900 18.890 1.00 90.31 308 PRO A C 1
ATOM 2421 O O . PRO A 1 308 ? 10.634 11.469 20.034 1.00 90.31 308 PRO A O 1
ATOM 2424 N N . PHE A 1 309 ? 9.801 12.455 18.189 1.00 93.75 309 PHE A N 1
ATOM 2425 C CA . PHE A 1 309 ? 8.417 12.531 18.633 1.00 93.75 309 PHE A CA 1
ATOM 2426 C C . PHE A 1 309 ? 7.901 11.139 19.016 1.00 93.75 309 PHE A C 1
ATOM 2428 O O . PHE A 1 309 ? 8.038 10.177 18.255 1.00 93.75 309 PHE A O 1
ATOM 2435 N N . VAL A 1 310 ? 7.289 11.039 20.195 1.00 95.62 310 VAL A N 1
ATOM 2436 C CA . VAL A 1 310 ? 6.639 9.823 20.690 1.00 95.62 310 VAL A CA 1
ATOM 2437 C C . VAL A 1 310 ? 5.204 10.179 21.070 1.00 95.62 310 VAL A C 1
ATOM 2439 O O . VAL A 1 310 ? 5.022 10.948 22.016 1.00 95.62 310 VAL A O 1
ATOM 2442 N N . PRO A 1 311 ? 4.196 9.619 20.378 1.00 95.75 311 PRO A N 1
ATOM 2443 C CA . PRO A 1 311 ? 2.798 9.827 20.723 1.00 95.75 311 PRO A CA 1
ATOM 2444 C C . PRO A 1 311 ? 2.468 9.440 22.165 1.00 95.75 311 PRO A C 1
ATOM 2446 O O . PRO A 1 311 ? 2.955 8.428 22.685 1.00 95.75 311 PRO A O 1
ATOM 2449 N N . SER A 1 312 ? 1.573 10.201 22.791 1.00 96.19 312 SER A N 1
ATOM 2450 C CA . SER A 1 312 ? 1.014 9.858 24.100 1.00 96.19 312 SER A CA 1
ATOM 2451 C C . SER A 1 312 ? 0.029 8.684 24.012 1.00 96.19 312 SER A C 1
ATOM 2453 O O . SER A 1 312 ? -0.089 7.904 24.965 1.00 96.19 312 SER A O 1
ATOM 2455 N N . LEU A 1 313 ? -0.619 8.529 22.847 1.00 93.94 313 LEU A N 1
ATOM 2456 C CA . LEU A 1 313 ? -1.588 7.477 22.557 1.00 93.94 313 LEU A CA 1
ATOM 2457 C C . LEU A 1 313 ? -1.024 6.082 22.844 1.00 93.94 313 LEU A C 1
ATOM 2459 O O . LEU A 1 313 ? 0.108 5.740 22.488 1.00 93.94 313 LEU A O 1
ATOM 2463 N N . LYS A 1 314 ? -1.860 5.246 23.460 1.00 89.06 314 LYS A N 1
ATOM 2464 C CA . LYS A 1 314 ? -1.589 3.826 23.680 1.00 89.06 314 LYS A CA 1
ATOM 2465 C C . LYS A 1 314 ? -2.448 2.978 22.753 1.00 89.06 314 LYS A C 1
ATOM 2467 O O . LYS A 1 314 ? -3.520 3.387 22.310 1.00 89.06 314 LYS A O 1
ATOM 2472 N N . LEU A 1 315 ? -1.919 1.807 22.417 1.00 81.69 315 LEU A N 1
ATOM 2473 C CA . LEU A 1 315 ? -2.645 0.776 21.688 1.00 81.69 315 LEU A CA 1
ATOM 2474 C C . LEU A 1 315 ? -3.473 -0.002 22.712 1.00 81.69 315 LEU A C 1
ATOM 2476 O O . LEU A 1 315 ? -3.055 -1.063 23.167 1.00 81.69 315 LEU A O 1
ATOM 2480 N N . ASP A 1 316 ? -4.593 0.585 23.127 1.00 61.41 316 ASP A N 1
ATOM 2481 C CA . ASP A 1 316 ? -5.610 -0.101 23.932 1.00 61.41 316 ASP A CA 1
ATOM 2482 C C . ASP A 1 316 ? -6.343 -1.134 23.065 1.00 61.41 316 ASP A C 1
ATOM 2484 O O . ASP A 1 316 ? -6.688 -0.812 21.898 1.00 61.41 316 ASP A O 1
#

Mean predicted aligned error: 5.42 Å

Solvent-accessible surface area (backbone atoms only — not comparable to full-atom values): 18108 Å² total; per-residue (Å²): 92,70,61,80,58,92,76,45,46,72,48,72,33,88,62,79,64,63,43,75,79,64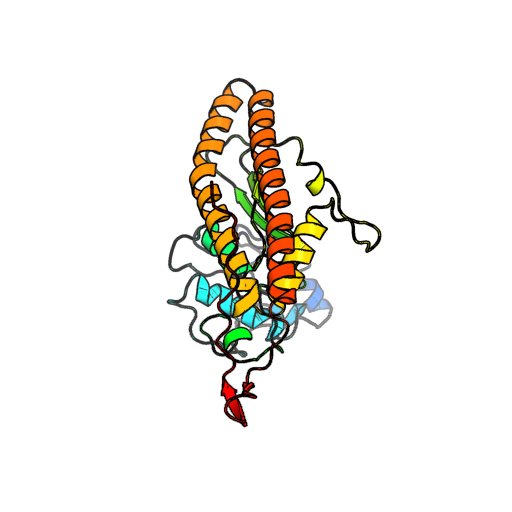,81,84,42,89,60,45,51,79,62,94,51,72,64,54,52,38,49,79,68,72,50,62,35,65,44,96,87,71,46,58,25,47,26,55,43,75,67,52,74,89,48,67,70,13,47,52,42,20,48,50,40,37,36,74,46,17,56,94,75,42,72,74,94,52,91,86,61,81,79,70,50,68,44,61,47,78,55,90,84,50,72,66,58,51,56,50,53,53,32,34,40,47,76,99,47,97,63,8,31,88,85,67,68,44,75,88,59,69,54,63,34,41,90,82,35,64,60,45,75,46,82,45,75,50,88,90,46,60,85,64,51,18,38,33,35,34,44,17,45,13,26,53,56,49,33,49,63,43,67,42,53,61,40,40,86,65,66,31,78,37,68,71,56,79,73,89,60,99,57,94,49,79,73,24,38,60,45,31,33,35,57,31,25,60,55,21,63,75,36,54,71,44,45,20,43,28,49,30,55,54,34,51,54,52,40,53,51,47,67,68,47,45,65,58,53,52,52,51,33,53,61,36,36,78,77,35,56,64,62,20,21,50,54,48,19,53,51,35,22,52,53,46,50,50,50,48,52,48,34,45,51,50,35,54,54,50,50,49,51,50,69,76,53,69,79,78,54,73,56,36,75,38,82,89,76,73,38,81,41,74,37,79,80,76,74,54,43,69,70,87,78,74,95,1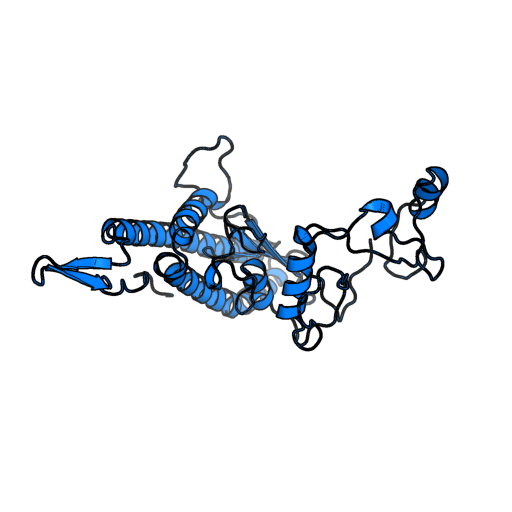24

Foldseek 3Di:
DADADPQKDFWWFPADADFFDDCPDPRDDDDPCLPVVLVVVVQFDADPVRTTGSRCSPPNDQDQQTQVLRLVLCCLFAVVPSDDDDSVDRDHRIDGGPDDDDPVSVLVSQQFQPPPDCRRCQVPVNPVHNGNFDQPDQKDWDWAAAPPFDPQFRIWIQIWGGGSLLTATAIDTSLADDAAPLDPDDDPDPDQDLSHLNNLSSLLCVLCVVRVQALRPQSNVVRVVVRVVCVVCVVVLRVVLRVVCVVPSVVSNVSSNVVRRVSVVVRSVVSNQSSVQSVVVCVVPVPPDQWDQDPVVRDTDGDDPRHHDHHPDDPD